Protein AF-A0A179DMV8-F1 (afdb_monomer)

Foldseek 3Di:
DVQVVLLVVLCVVCVVLCVVLPQDPVNLVVQVVVCCVVPVDDGSLVSVVVSLVVQLVSQVVPDPDLLSNLVSQLVSLVSVLCCCCPVVVAADLVSVLSNQLSVLSNCVVPDQFQKWWAKDAPPQDPQSVVRHRPTDHSVCCNVVVSASDPRGPHGRTGPIHIDIDFDADPVGDGHGDDD

Sequence (179 aa):
MENKIAFDKIIKKYKTIFNFYGFSEHELNERYNNYIVNEQKCSVNDFVWSLFQQLLIISASKAKSEYELYRSQWEIYASMLNFRRNFEKSKANEILQLHLNAYIQMSNFENRLDLKCEVLSGFCCDYCDSLNGVKFEINDVIKNQYLASTKCTNEKGCNCCYGLVPERDSQGFAIVKRK

Radius of gyration: 19.17 Å; Cα contacts (8 Å, |Δi|>4): 230; chains: 1; bounding box: 50×36×56 Å

Organism: NCBI:txid1826909

pLDDT: mean 92.23, std 7.06, range [58.72, 98.38]

Nearest PDB structures (foldseek):
  5jm4-assembly1_A  TM=4.339E-01  e=1.420E+00  Homo sapiens
  9bln-assembly1_y  TM=4.242E-01  e=1.199E+00  Homo sapiens
  6fnb-assembly1_B  TM=4.375E-01  e=1.883E+00  Homo sapiens
  6bqt-assembly3_H  TM=4.364E-01  e=3.921E+00  Homo sapiens

Mean predicted aligned error: 4.42 Å

Secondary structure (DSSP, 8-state):
-HHHHHHHHHHHHHHHHHHHTT--HHHHHHHHHHHHHH-TT--HHHHHHHHHHHHHHHHHHH-SSHHHHHHHHHHHHHHHHHHHHHTS----HHHHHHHHHHHHHHHHHH--B-EEEEEE--SS-HHHHHTTT-EEEHHHHHHH--SS-TT---TT----EEEEEE-B-TTSPBPBPP-

Structure (mmCIF, N/CA/C/O backbone):
data_AF-A0A179DMV8-F1
#
_entry.id   AF-A0A179DMV8-F1
#
loop_
_atom_site.group_PDB
_atom_site.id
_atom_site.type_symbol
_atom_site.label_atom_id
_atom_site.label_alt_id
_atom_site.label_comp_id
_atom_site.label_asym_id
_atom_site.label_entity_id
_atom_site.label_seq_id
_atom_site.pdbx_PDB_ins_code
_atom_site.Cartn_x
_atom_site.Cartn_y
_atom_site.Cartn_z
_atom_site.occupancy
_atom_site.B_iso_or_equiv
_atom_site.auth_seq_id
_atom_site.auth_comp_id
_atom_site.auth_asym_id
_atom_site.auth_atom_id
_atom_site.pdbx_PDB_model_num
ATOM 1 N N . MET A 1 1 ? 13.775 0.217 -28.066 1.00 59.34 1 MET A N 1
ATOM 2 C CA . MET A 1 1 ? 12.496 0.862 -28.445 1.00 59.34 1 MET A CA 1
ATOM 3 C C . MET A 1 1 ? 11.354 0.423 -27.528 1.00 59.34 1 MET A C 1
ATOM 5 O O . MET A 1 1 ? 10.701 1.285 -26.959 1.00 59.34 1 MET A O 1
ATOM 9 N N . GLU A 1 2 ? 11.168 -0.880 -27.288 1.00 71.62 2 GLU A N 1
ATOM 10 C CA . GLU A 1 2 ? 10.115 -1.411 -26.395 1.00 71.62 2 GLU A CA 1
ATOM 11 C C . GLU A 1 2 ? 10.216 -0.918 -24.940 1.00 71.62 2 GLU A C 1
ATOM 13 O O . GLU A 1 2 ? 9.219 -0.477 -24.371 1.00 71.62 2 GLU A O 1
ATOM 18 N N . ASN A 1 3 ? 11.425 -0.880 -24.366 1.00 81.69 3 ASN A N 1
ATOM 19 C CA . ASN A 1 3 ? 11.635 -0.394 -22.996 1.00 81.69 3 ASN A CA 1
ATOM 20 C C . ASN A 1 3 ? 11.221 1.078 -22.809 1.00 81.69 3 ASN A C 1
ATOM 22 O O . ASN A 1 3 ? 10.640 1.426 -21.785 1.00 81.69 3 ASN A O 1
ATOM 26 N N . LYS A 1 4 ? 11.443 1.936 -23.815 1.00 85.88 4 LYS A N 1
ATOM 27 C CA . LYS A 1 4 ? 11.056 3.353 -23.747 1.00 85.88 4 LYS A CA 1
ATOM 28 C C . LYS A 1 4 ? 9.534 3.519 -23.758 1.00 85.88 4 LYS A C 1
ATOM 30 O O . LYS A 1 4 ? 8.998 4.250 -22.936 1.00 85.88 4 LYS A O 1
ATOM 35 N N . ILE A 1 5 ? 8.835 2.766 -24.612 1.00 88.31 5 ILE A N 1
ATOM 36 C CA . ILE A 1 5 ? 7.363 2.758 -24.666 1.00 88.31 5 ILE A CA 1
ATOM 37 C C . ILE A 1 5 ? 6.772 2.270 -23.334 1.00 88.31 5 ILE A C 1
ATOM 39 O O . ILE A 1 5 ? 5.821 2.861 -22.817 1.00 88.31 5 ILE A O 1
ATOM 43 N N . ALA A 1 6 ? 7.336 1.201 -22.762 1.00 89.38 6 ALA A N 1
ATOM 44 C CA . ALA A 1 6 ? 6.915 0.685 -21.463 1.00 89.38 6 ALA A CA 1
ATOM 45 C C . ALA A 1 6 ? 7.139 1.716 -20.346 1.00 89.38 6 ALA A C 1
ATOM 47 O O . ALA A 1 6 ? 6.227 1.971 -19.557 1.00 89.38 6 ALA A O 1
ATOM 48 N N . PHE A 1 7 ? 8.314 2.349 -20.327 1.00 92.12 7 PHE A N 1
ATOM 49 C CA . PHE A 1 7 ? 8.651 3.419 -19.394 1.00 92.12 7 PHE A CA 1
ATOM 50 C C . PHE A 1 7 ? 7.662 4.586 -19.490 1.00 92.12 7 PHE A C 1
ATOM 52 O O . PHE A 1 7 ? 7.039 4.930 -18.487 1.00 92.12 7 PHE A O 1
ATOM 59 N N . ASP A 1 8 ? 7.432 5.134 -20.685 1.00 93.25 8 ASP A N 1
ATOM 60 C CA . ASP A 1 8 ? 6.540 6.282 -20.878 1.00 93.25 8 ASP A CA 1
ATOM 61 C C . ASP A 1 8 ? 5.106 5.957 -20.421 1.00 93.25 8 ASP A C 1
ATOM 63 O O . ASP A 1 8 ? 4.439 6.770 -19.773 1.00 93.25 8 ASP A O 1
ATOM 67 N N . LYS A 1 9 ? 4.637 4.728 -20.680 1.00 93.69 9 LYS A N 1
ATOM 68 C CA . LYS A 1 9 ? 3.331 4.247 -20.211 1.00 93.69 9 LYS A CA 1
ATOM 69 C C . LYS A 1 9 ? 3.248 4.189 -18.683 1.00 93.69 9 LYS A C 1
ATOM 71 O O . LYS A 1 9 ? 2.229 4.597 -18.120 1.00 93.69 9 LYS A O 1
ATOM 76 N N . ILE A 1 10 ? 4.282 3.671 -18.019 1.00 93.75 10 ILE A N 1
ATOM 77 C CA . ILE A 1 10 ? 4.332 3.569 -16.556 1.00 93.75 10 ILE A CA 1
ATOM 78 C C . ILE A 1 10 ? 4.416 4.967 -15.939 1.00 93.75 10 ILE A C 1
ATOM 80 O O . ILE A 1 10 ? 3.583 5.315 -15.103 1.00 93.75 10 ILE A O 1
ATOM 84 N N . ILE A 1 11 ? 5.342 5.813 -16.389 1.00 93.12 11 ILE A N 1
ATOM 85 C CA . ILE A 1 11 ? 5.502 7.166 -15.846 1.00 93.12 11 ILE A CA 1
ATOM 86 C C . ILE A 1 11 ? 4.238 7.995 -16.030 1.00 93.12 11 ILE A C 1
ATOM 88 O O . ILE A 1 11 ? 3.805 8.645 -15.083 1.00 93.12 11 ILE A O 1
ATOM 92 N N . LYS A 1 12 ? 3.560 7.906 -17.179 1.00 94.25 12 LYS A N 1
ATOM 93 C CA . LYS A 1 12 ? 2.267 8.578 -17.365 1.00 94.25 12 LYS A CA 1
ATOM 94 C C . LYS A 1 12 ? 1.230 8.138 -16.327 1.00 94.25 12 LYS A C 1
ATOM 96 O O . LYS A 1 12 ? 0.465 8.971 -15.844 1.00 94.25 12 LYS A O 1
ATOM 101 N N . LYS A 1 13 ? 1.200 6.850 -15.965 1.00 95.12 13 LYS A N 1
ATOM 102 C CA . LYS A 1 13 ? 0.270 6.305 -14.962 1.00 95.12 13 LYS A CA 1
ATOM 103 C C . LYS A 1 13 ? 0.573 6.806 -13.546 1.00 95.12 13 LYS A C 1
ATOM 105 O O . LYS A 1 13 ? -0.371 7.053 -12.799 1.00 95.12 13 LYS A O 1
ATOM 110 N N . TYR A 1 14 ? 1.848 6.965 -13.194 1.00 95.12 14 TYR A N 1
ATOM 111 C CA . TYR A 1 14 ? 2.300 7.357 -11.850 1.00 95.12 14 TYR A CA 1
ATOM 112 C C . TYR A 1 14 ? 2.786 8.813 -11.759 1.00 95.12 14 TYR A C 1
ATOM 114 O O . TYR A 1 14 ? 3.341 9.223 -10.743 1.00 95.12 14 TYR A O 1
ATOM 122 N N . LYS A 1 15 ? 2.538 9.628 -12.791 1.00 93.12 15 LYS A N 1
ATOM 123 C CA . LYS A 1 15 ? 2.991 11.024 -12.875 1.00 93.12 15 LYS A CA 1
ATOM 124 C C . LYS A 1 15 ? 2.616 11.838 -11.641 1.00 93.12 15 LYS A C 1
ATOM 126 O O . LYS A 1 15 ? 3.444 12.576 -11.126 1.00 93.12 15 LYS A O 1
ATOM 131 N N . THR A 1 16 ? 1.385 11.688 -11.154 1.00 93.19 16 THR A N 1
ATOM 132 C CA . THR A 1 16 ? 0.895 12.449 -10.000 1.00 93.19 16 THR A CA 1
ATOM 133 C C . THR A 1 16 ? 1.724 12.187 -8.747 1.00 93.19 16 THR A C 1
ATOM 135 O O . THR A 1 16 ? 2.140 13.145 -8.102 1.00 93.19 16 THR A O 1
ATOM 138 N N . ILE A 1 17 ? 2.006 10.918 -8.421 1.00 94.62 17 ILE A N 1
ATOM 139 C CA . ILE A 1 17 ? 2.766 10.593 -7.210 1.00 94.62 17 ILE A CA 1
ATOM 140 C C . ILE A 1 17 ? 4.236 10.998 -7.355 1.00 94.62 17 ILE A C 1
ATOM 142 O O . ILE A 1 17 ? 4.790 11.601 -6.444 1.00 94.62 17 ILE A O 1
ATOM 146 N N . PHE A 1 18 ? 4.853 10.779 -8.519 1.00 95.06 18 PHE A N 1
ATOM 147 C CA . PHE A 1 18 ? 6.236 11.204 -8.745 1.00 95.06 18 PHE A CA 1
ATOM 148 C C . PHE A 1 18 ? 6.396 12.728 -8.665 1.00 95.06 18 PHE A C 1
ATOM 150 O O . PHE A 1 18 ? 7.265 13.213 -7.938 1.00 95.06 18 PHE A O 1
ATOM 157 N N . ASN A 1 19 ? 5.505 13.483 -9.314 1.00 93.12 19 ASN A N 1
ATOM 158 C CA . ASN A 1 19 ? 5.511 14.943 -9.254 1.00 93.12 19 ASN A CA 1
ATOM 159 C C . ASN A 1 19 ? 5.313 15.460 -7.823 1.00 93.12 19 ASN A C 1
ATOM 161 O O . ASN A 1 19 ? 5.997 16.398 -7.421 1.00 93.12 19 ASN A O 1
ATOM 165 N N . PHE A 1 20 ? 4.405 14.852 -7.050 1.00 92.31 20 PHE A N 1
ATOM 166 C CA . PHE A 1 20 ? 4.148 15.248 -5.662 1.00 92.31 20 PHE A CA 1
ATOM 167 C C . PHE A 1 20 ? 5.413 15.171 -4.792 1.00 92.31 20 PHE A C 1
ATOM 169 O O . PHE A 1 20 ? 5.658 16.052 -3.970 1.00 92.31 20 PHE A O 1
ATOM 176 N N . TYR A 1 21 ? 6.265 14.168 -5.022 1.00 92.19 21 TYR A N 1
ATOM 177 C CA . TYR A 1 21 ? 7.527 14.004 -4.295 1.00 92.19 21 TYR A CA 1
ATOM 178 C C . TYR A 1 21 ? 8.724 14.738 -4.916 1.00 92.19 21 TYR A C 1
ATOM 180 O O . TYR A 1 21 ? 9.822 14.684 -4.357 1.00 92.19 21 TYR A O 1
ATOM 188 N N . GLY A 1 22 ? 8.503 15.500 -5.989 1.00 89.94 22 GLY A N 1
ATOM 189 C CA . GLY A 1 22 ? 9.492 16.403 -6.576 1.00 89.94 22 GLY A CA 1
ATOM 190 C C . GLY A 1 22 ? 10.199 15.875 -7.820 1.00 89.94 22 GLY A C 1
ATOM 191 O O . GLY A 1 22 ? 11.109 16.541 -8.292 1.00 89.94 22 GLY A O 1
ATOM 192 N N . PHE A 1 23 ? 9.778 14.736 -8.375 1.00 93.00 23 PHE A N 1
ATOM 193 C CA . PHE A 1 23 ? 10.333 14.230 -9.628 1.00 93.00 23 PHE A CA 1
ATOM 194 C C . PHE A 1 23 ? 9.594 14.838 -10.809 1.00 93.00 23 PHE A C 1
ATOM 196 O O . PHE A 1 23 ? 8.450 14.475 -11.087 1.00 93.00 23 PHE A O 1
ATOM 203 N N . SER A 1 24 ? 10.249 15.750 -11.522 1.00 93.00 24 SER A N 1
ATOM 204 C CA . SER A 1 24 ? 9.693 16.272 -12.771 1.00 93.00 24 SER A CA 1
ATOM 205 C C . SER A 1 24 ? 9.750 15.224 -13.887 1.00 93.00 24 SER A C 1
ATOM 207 O O . SER A 1 24 ? 10.585 14.321 -13.886 1.00 93.00 24 SER A O 1
ATOM 209 N N . GLU A 1 25 ? 8.895 15.364 -14.900 1.00 91.06 25 GLU A N 1
ATOM 210 C CA . GLU A 1 25 ? 8.934 14.489 -16.079 1.00 91.06 25 GLU A CA 1
ATOM 211 C C . GLU A 1 25 ? 10.285 14.562 -16.808 1.00 91.06 25 GLU A C 1
ATOM 213 O O . GLU A 1 25 ? 10.788 13.545 -17.283 1.00 91.06 25 GLU A O 1
ATOM 218 N N . HIS A 1 26 ? 10.901 15.745 -16.853 1.00 92.56 26 HIS A N 1
ATOM 219 C CA . HIS A 1 26 ? 12.243 15.923 -17.403 1.00 92.56 26 HIS A CA 1
ATOM 220 C C . HIS A 1 26 ? 13.283 15.117 -16.611 1.00 92.56 26 HIS A C 1
ATOM 222 O O . HIS A 1 26 ? 13.994 14.301 -17.190 1.00 92.56 26 HIS A O 1
ATOM 228 N N . GLU A 1 27 ? 13.287 15.253 -15.284 1.00 93.50 27 GLU A N 1
ATOM 229 C CA . GLU A 1 27 ? 14.201 14.527 -14.397 1.00 93.50 27 GLU A CA 1
ATOM 230 C C . GLU A 1 27 ? 14.027 13.002 -14.495 1.00 93.50 27 GLU A C 1
ATOM 232 O O . GLU A 1 27 ? 15.007 12.259 -14.532 1.00 93.50 27 GLU A O 1
ATOM 237 N N . LEU A 1 28 ? 12.786 12.512 -14.574 1.00 93.94 28 LEU A N 1
ATOM 238 C CA . LEU A 1 28 ? 12.507 11.083 -14.747 1.00 93.94 28 LEU A CA 1
ATOM 239 C C . LEU A 1 28 ? 13.086 10.549 -16.062 1.00 93.94 28 LEU A C 1
ATOM 241 O O . LEU A 1 28 ? 13.642 9.451 -16.083 1.00 93.94 28 LEU A O 1
ATOM 245 N N . ASN A 1 29 ? 12.974 11.321 -17.146 1.00 92.06 29 ASN A N 1
ATOM 246 C CA . ASN A 1 29 ? 13.557 10.967 -18.438 1.00 92.06 29 ASN A CA 1
ATOM 247 C C . ASN A 1 29 ? 15.089 10.947 -18.388 1.00 92.06 29 ASN A C 1
ATOM 249 O O . ASN A 1 29 ? 15.693 9.997 -18.884 1.00 92.06 29 ASN A O 1
ATOM 253 N N . GLU A 1 30 ? 15.720 11.953 -17.778 1.00 92.75 30 GLU A N 1
ATOM 254 C CA . GLU A 1 30 ? 17.179 11.990 -17.623 1.00 92.75 30 GLU A CA 1
ATOM 255 C C . GLU A 1 30 ? 17.691 10.806 -16.802 1.00 92.75 30 GLU A C 1
ATOM 257 O O . GLU A 1 30 ? 18.593 10.088 -17.236 1.00 92.75 30 GLU A O 1
ATOM 262 N N . ARG A 1 31 ? 17.068 10.543 -15.647 1.00 92.00 31 ARG A N 1
ATOM 263 C CA . ARG A 1 31 ? 17.409 9.402 -14.788 1.00 92.00 31 ARG A CA 1
ATOM 264 C C . ARG A 1 31 ? 17.264 8.080 -15.530 1.00 92.00 31 ARG A C 1
ATOM 266 O O . ARG A 1 31 ? 18.151 7.240 -15.425 1.00 92.00 31 ARG A O 1
ATOM 273 N N . TYR A 1 32 ? 16.189 7.905 -16.295 1.00 91.69 32 TYR A N 1
ATOM 274 C CA . TYR A 1 32 ? 15.975 6.695 -17.084 1.00 91.69 32 TYR A CA 1
ATOM 275 C C . TYR A 1 32 ? 17.036 6.517 -18.177 1.00 91.69 32 TYR A C 1
ATOM 277 O O . TYR A 1 32 ? 17.587 5.428 -18.330 1.00 91.69 32 TYR A O 1
ATOM 285 N N . ASN A 1 33 ? 17.370 7.583 -18.907 1.00 89.12 33 ASN A N 1
ATOM 286 C CA . ASN A 1 33 ? 18.407 7.530 -19.936 1.00 89.12 33 ASN A CA 1
ATOM 287 C C . ASN A 1 33 ? 19.771 7.173 -19.329 1.00 89.12 33 ASN A C 1
ATOM 289 O O . ASN A 1 33 ? 20.447 6.280 -19.835 1.00 89.12 33 ASN A O 1
ATOM 293 N N . ASN A 1 34 ? 20.135 7.798 -18.206 1.00 88.19 34 ASN A N 1
ATOM 294 C CA . ASN A 1 34 ? 21.367 7.485 -17.479 1.00 88.19 34 ASN A CA 1
ATOM 295 C C . ASN A 1 34 ? 21.386 6.037 -16.975 1.00 88.19 34 ASN A C 1
ATOM 297 O O . ASN A 1 34 ? 22.406 5.358 -17.073 1.00 88.19 34 ASN A O 1
ATOM 301 N N . TYR A 1 35 ? 20.254 5.552 -16.467 1.00 86.12 35 TYR A N 1
ATOM 302 C CA . TYR A 1 35 ? 20.108 4.185 -15.982 1.00 86.12 35 TYR A CA 1
ATOM 303 C C . TYR A 1 35 ? 20.344 3.152 -17.090 1.00 86.12 35 TYR A C 1
ATOM 305 O O . TYR A 1 35 ? 21.146 2.241 -16.921 1.00 86.12 35 TYR A O 1
ATOM 313 N N . ILE A 1 36 ? 19.726 3.334 -18.261 1.00 83.50 36 ILE A N 1
ATOM 314 C CA . ILE A 1 36 ? 19.900 2.429 -19.409 1.00 83.50 36 ILE A CA 1
ATOM 315 C C . ILE A 1 36 ? 21.332 2.459 -19.966 1.00 83.50 36 ILE A C 1
ATOM 317 O O . ILE A 1 36 ? 21.838 1.425 -20.400 1.00 83.50 36 ILE A O 1
ATOM 321 N N . VAL A 1 37 ? 21.993 3.622 -19.967 1.00 77.00 37 VAL A N 1
ATOM 322 C CA . VAL A 1 37 ? 23.380 3.756 -20.452 1.00 77.00 37 VAL A CA 1
ATOM 323 C C . VAL A 1 37 ? 24.370 3.045 -19.526 1.00 77.00 37 VAL A C 1
ATOM 325 O O . VAL A 1 37 ? 25.284 2.376 -20.009 1.00 77.00 37 VAL A O 1
ATOM 328 N N . ASN A 1 38 ? 24.182 3.164 -18.210 1.00 77.62 38 ASN A N 1
ATOM 329 C CA . ASN A 1 38 ? 25.123 2.639 -17.219 1.00 77.62 38 ASN A CA 1
ATOM 330 C C . ASN A 1 38 ? 24.859 1.173 -16.848 1.00 77.62 38 ASN A C 1
ATOM 332 O O . ASN A 1 38 ? 25.794 0.432 -16.553 1.00 77.62 38 ASN A O 1
ATOM 336 N N . GLU A 1 39 ? 23.603 0.728 -16.889 1.00 69.19 39 GLU A N 1
ATOM 337 C CA . GLU A 1 39 ? 23.188 -0.605 -16.459 1.00 69.19 39 GLU A CA 1
ATOM 338 C C . GLU A 1 39 ? 22.653 -1.390 -17.661 1.00 69.19 39 GLU A C 1
ATOM 340 O O . GLU A 1 39 ? 21.448 -1.566 -17.831 1.00 69.19 39 GLU A O 1
ATOM 345 N N . GLN A 1 40 ? 23.571 -1.881 -18.506 1.00 59.47 40 GLN A N 1
ATOM 346 C CA . GLN A 1 40 ? 23.326 -2.553 -19.800 1.00 59.47 40 GLN A CA 1
ATOM 347 C C . GLN A 1 40 ? 22.314 -3.731 -19.788 1.00 59.47 40 GLN A C 1
ATOM 349 O O . GLN A 1 40 ? 22.052 -4.317 -20.839 1.00 59.47 40 GLN A O 1
ATOM 354 N N . LYS A 1 41 ? 21.747 -4.115 -18.634 1.00 61.88 41 LYS A N 1
ATOM 355 C CA . LYS A 1 41 ? 20.786 -5.220 -18.477 1.00 61.88 41 LYS A CA 1
ATOM 356 C C . LYS A 1 41 ? 19.595 -4.936 -17.554 1.00 61.88 41 LYS A C 1
ATOM 358 O O . LYS A 1 41 ? 18.831 -5.865 -17.296 1.00 61.88 41 LYS A O 1
ATOM 363 N N . CYS A 1 42 ? 19.405 -3.718 -17.054 1.00 71.06 42 CYS A N 1
ATOM 364 C CA . CYS A 1 42 ? 18.322 -3.484 -16.103 1.00 71.06 42 CYS A CA 1
ATOM 365 C C . CYS A 1 42 ? 16.965 -3.246 -16.770 1.00 71.06 42 CYS A C 1
ATOM 367 O O . CYS A 1 42 ? 16.851 -2.594 -17.813 1.00 71.06 42 CYS A O 1
ATOM 369 N N . SER A 1 43 ? 15.916 -3.807 -16.164 1.00 86.94 43 SER A N 1
ATOM 370 C CA . SER A 1 43 ? 14.561 -3.707 -16.690 1.00 86.94 43 SER A CA 1
ATOM 371 C C . SER A 1 43 ? 13.926 -2.358 -16.341 1.00 86.94 43 SER A C 1
ATOM 373 O O . SER A 1 43 ? 14.281 -1.696 -15.366 1.00 86.94 43 SER A O 1
ATOM 375 N N . VAL A 1 44 ? 12.920 -1.949 -17.122 1.00 91.25 44 VAL A N 1
ATOM 376 C CA . VAL A 1 44 ? 12.088 -0.776 -16.791 1.00 91.25 44 VAL A CA 1
ATOM 377 C C . VAL A 1 44 ? 11.436 -0.938 -15.417 1.00 91.25 44 VAL A C 1
ATOM 379 O O . VAL A 1 44 ? 11.242 0.046 -14.707 1.00 91.25 44 VAL A O 1
ATOM 382 N N . ASN A 1 45 ? 11.112 -2.174 -15.032 1.00 91.81 45 ASN A N 1
ATOM 383 C CA . ASN A 1 45 ? 10.496 -2.448 -13.745 1.00 91.81 45 ASN A CA 1
ATOM 384 C C . ASN A 1 45 ? 11.469 -2.171 -12.600 1.00 91.81 45 ASN A C 1
ATOM 386 O O . ASN A 1 45 ? 11.078 -1.497 -11.652 1.00 91.81 45 ASN A O 1
ATOM 390 N N . ASP A 1 46 ? 12.728 -2.599 -12.717 1.00 91.19 46 ASP A N 1
ATOM 391 C CA . ASP A 1 46 ? 13.763 -2.336 -11.707 1.00 91.19 46 ASP A CA 1
ATOM 392 C C . ASP A 1 46 ? 13.999 -0.833 -11.534 1.00 91.19 46 ASP A C 1
ATOM 394 O O . ASP A 1 46 ? 14.061 -0.326 -10.410 1.00 91.19 46 ASP A O 1
ATOM 398 N N . PHE A 1 47 ? 14.012 -0.090 -12.645 1.00 92.62 47 PHE A N 1
ATOM 399 C CA . PHE A 1 47 ? 14.090 1.366 -12.601 1.00 92.62 47 PHE A CA 1
ATOM 400 C C . PHE A 1 47 ? 12.920 1.974 -11.817 1.00 92.62 47 PHE A C 1
ATOM 402 O O . PHE A 1 47 ? 13.125 2.778 -10.909 1.00 92.62 47 PHE A O 1
ATOM 409 N N . VAL A 1 48 ? 11.685 1.577 -12.126 1.00 94.50 48 VAL A N 1
ATOM 410 C CA . VAL A 1 48 ? 10.483 2.095 -11.453 1.00 94.50 48 VAL A CA 1
ATOM 411 C C . VAL A 1 48 ? 10.458 1.697 -9.975 1.00 94.50 48 VAL A C 1
ATOM 413 O O . VAL A 1 48 ? 10.099 2.516 -9.127 1.00 94.50 48 VAL A O 1
ATOM 416 N N . TRP A 1 49 ? 10.907 0.486 -9.638 1.00 95.19 49 TRP A N 1
ATOM 417 C CA . TRP A 1 49 ? 11.115 0.062 -8.254 1.00 95.19 49 TRP A CA 1
ATOM 418 C C . TRP A 1 49 ? 12.092 0.976 -7.524 1.00 95.19 49 TRP A C 1
ATOM 420 O O . TRP A 1 49 ? 11.789 1.416 -6.415 1.00 95.19 49 TRP A O 1
ATOM 430 N N . SER A 1 50 ? 13.216 1.321 -8.155 1.00 94.50 50 SER A N 1
ATOM 431 C CA . SER A 1 50 ? 14.194 2.246 -7.577 1.00 94.50 50 SER A CA 1
ATOM 432 C C . SER A 1 50 ? 13.583 3.623 -7.292 1.00 94.50 50 SER A C 1
ATOM 434 O O . SER A 1 50 ? 13.879 4.225 -6.258 1.00 94.50 50 SER A O 1
ATOM 436 N N . LEU A 1 51 ? 12.669 4.097 -8.150 1.00 95.88 51 LEU A N 1
ATOM 437 C CA . LEU A 1 51 ? 11.946 5.346 -7.921 1.00 95.88 51 LEU A CA 1
ATOM 438 C C . LEU A 1 51 ? 11.029 5.242 -6.701 1.00 95.88 51 LEU A C 1
ATOM 440 O O . LEU A 1 51 ? 11.048 6.141 -5.866 1.00 95.88 51 LEU A O 1
ATOM 444 N N . PHE A 1 52 ? 10.272 4.150 -6.545 1.00 97.44 52 PHE A N 1
ATOM 445 C CA . PHE A 1 52 ? 9.437 3.952 -5.354 1.00 97.44 52 PHE A CA 1
ATOM 446 C C . PHE A 1 52 ? 10.257 3.922 -4.058 1.00 97.44 52 PHE A C 1
ATOM 448 O O . PHE A 1 52 ? 9.847 4.534 -3.074 1.00 97.44 52 PHE A O 1
ATOM 455 N N . GLN A 1 53 ? 11.434 3.286 -4.058 1.00 97.00 53 GLN A N 1
ATOM 456 C CA . GLN A 1 53 ? 12.326 3.306 -2.890 1.00 97.00 53 GLN A CA 1
ATOM 457 C C . GLN A 1 53 ? 12.805 4.725 -2.562 1.00 97.00 53 GLN A C 1
ATOM 459 O O . GLN A 1 53 ? 12.827 5.128 -1.400 1.00 97.00 53 GLN A O 1
ATOM 464 N N . GLN A 1 54 ? 13.124 5.523 -3.583 1.00 96.62 54 GLN A N 1
ATOM 465 C CA . GLN A 1 54 ? 13.474 6.928 -3.387 1.00 96.62 54 GLN A CA 1
ATOM 466 C C . GLN A 1 54 ? 12.295 7.753 -2.862 1.00 96.62 54 GLN A C 1
ATOM 468 O O . GLN A 1 54 ? 12.509 8.608 -2.004 1.00 96.62 54 GLN A O 1
ATOM 473 N N . LEU A 1 55 ? 11.059 7.478 -3.303 1.00 97.00 55 LEU A N 1
ATOM 474 C CA . LEU A 1 55 ? 9.869 8.124 -2.736 1.00 97.00 55 LEU A CA 1
ATOM 475 C C . LEU A 1 55 ? 9.756 7.853 -1.237 1.00 97.00 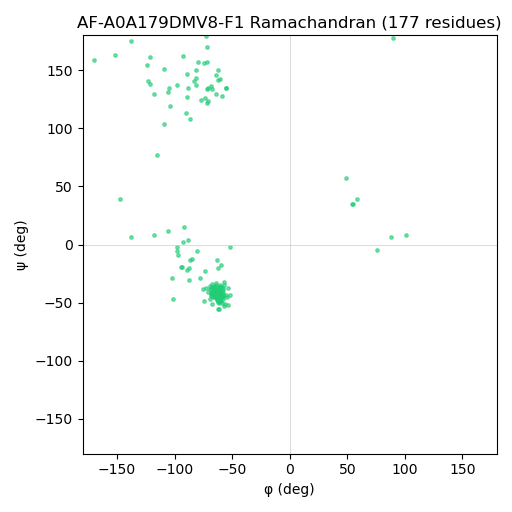55 LEU A C 1
ATOM 477 O O . LEU A 1 55 ? 9.516 8.785 -0.474 1.00 97.00 55 LEU A O 1
ATOM 481 N N . LEU A 1 56 ? 9.974 6.606 -0.805 1.00 97.62 56 LEU A N 1
ATOM 482 C CA . LEU A 1 56 ? 9.935 6.244 0.613 1.00 97.62 56 LEU A CA 1
ATOM 483 C C . LEU A 1 56 ? 10.986 7.027 1.410 1.00 97.62 56 LEU A C 1
ATOM 485 O O . LEU A 1 56 ? 10.639 7.647 2.413 1.00 97.62 56 LEU A O 1
ATOM 489 N N . ILE A 1 57 ? 12.229 7.094 0.923 1.00 97.38 57 ILE A N 1
ATOM 490 C CA . ILE A 1 57 ? 13.321 7.848 1.566 1.00 97.38 57 ILE A CA 1
ATOM 491 C C . ILE A 1 57 ? 12.999 9.348 1.653 1.00 97.38 57 ILE A C 1
ATOM 493 O O . ILE A 1 57 ? 13.146 9.956 2.713 1.00 97.38 57 ILE A O 1
ATOM 497 N N . ILE A 1 58 ? 12.541 9.951 0.553 1.00 96.19 58 ILE A N 1
ATOM 498 C CA . ILE A 1 58 ? 12.196 11.379 0.495 1.00 96.19 58 ILE A CA 1
ATOM 499 C C . ILE A 1 58 ? 11.005 11.685 1.402 1.00 96.19 58 ILE A C 1
ATOM 501 O O . ILE A 1 58 ? 10.991 12.710 2.079 1.00 96.19 58 ILE A O 1
ATOM 505 N N . SER A 1 59 ? 9.998 10.813 1.420 1.00 96.06 59 SER A N 1
ATOM 506 C CA . SER A 1 59 ? 8.834 10.993 2.282 1.00 96.06 59 SER A CA 1
ATOM 507 C C . SER A 1 59 ? 9.216 10.925 3.759 1.00 96.06 59 SER A C 1
ATOM 509 O O . SER A 1 59 ? 8.793 11.780 4.533 1.00 96.06 59 SER A O 1
ATOM 511 N N . ALA A 1 60 ? 10.093 9.988 4.133 1.00 96.31 60 ALA A N 1
ATOM 512 C CA . ALA A 1 60 ? 10.575 9.844 5.498 1.00 96.31 60 ALA A CA 1
ATOM 513 C C . ALA A 1 60 ? 11.399 11.049 5.968 1.00 96.31 60 ALA A C 1
ATOM 515 O O . ALA A 1 60 ? 11.236 11.483 7.103 1.00 96.31 60 ALA A O 1
ATOM 516 N N . SER A 1 61 ? 12.242 11.631 5.107 1.00 96.44 61 SER A N 1
ATOM 517 C CA . SER A 1 61 ? 13.044 12.809 5.472 1.00 96.44 61 SER A CA 1
ATOM 518 C C . SER A 1 61 ? 12.235 14.106 5.558 1.00 96.44 61 SER A C 1
ATOM 520 O O . SER A 1 61 ? 12.658 15.046 6.229 1.00 96.44 61 SER A O 1
ATOM 522 N N . LYS A 1 62 ? 11.080 14.174 4.884 1.00 95.44 62 LYS A N 1
ATOM 523 C CA . LYS A 1 62 ? 10.195 15.351 4.874 1.00 95.44 62 LYS A CA 1
ATOM 524 C C . LYS A 1 62 ? 9.069 15.292 5.909 1.00 95.44 62 LYS A C 1
ATOM 526 O O . LYS A 1 62 ? 8.485 16.338 6.193 1.00 95.44 62 LYS A O 1
ATOM 531 N N . ALA A 1 63 ? 8.737 14.110 6.428 1.00 96.56 63 ALA A N 1
ATOM 532 C CA . ALA A 1 63 ? 7.637 13.934 7.370 1.00 96.56 63 ALA A CA 1
ATOM 533 C C . ALA A 1 63 ? 7.897 14.684 8.686 1.00 96.56 63 ALA A C 1
ATOM 535 O O . ALA A 1 63 ? 8.947 14.537 9.308 1.00 96.56 63 ALA A O 1
ATOM 536 N N . LYS A 1 64 ? 6.915 15.474 9.130 1.00 96.31 64 LYS A N 1
ATOM 537 C CA . LYS A 1 64 ? 6.975 16.242 10.388 1.00 96.31 64 LYS A CA 1
ATOM 538 C C . LYS A 1 64 ? 6.290 15.537 11.555 1.00 96.31 64 LYS A C 1
ATOM 540 O O . LYS A 1 64 ? 6.371 15.996 12.690 1.00 96.31 64 LYS A O 1
ATOM 545 N N . SER A 1 65 ? 5.578 14.452 11.274 1.00 95.25 65 SER A N 1
ATOM 546 C CA . SER A 1 65 ? 4.871 13.638 12.257 1.00 95.25 65 SER A CA 1
ATOM 547 C C . SER A 1 65 ? 4.769 12.193 11.783 1.00 95.25 65 SER A C 1
ATOM 549 O O . SER A 1 65 ? 4.901 11.909 10.589 1.00 95.25 65 SER A O 1
ATOM 551 N N . GLU A 1 66 ? 4.477 11.280 12.709 1.00 94.19 66 GLU A N 1
ATOM 552 C CA . GLU A 1 66 ? 4.202 9.881 12.373 1.00 94.19 66 GLU A CA 1
ATOM 553 C C . GLU A 1 66 ? 2.993 9.752 11.440 1.00 94.19 66 GLU A C 1
ATOM 555 O O . GLU A 1 66 ? 3.025 8.960 10.503 1.00 94.19 66 GLU A O 1
ATOM 560 N N . TYR A 1 67 ? 1.961 10.583 11.620 1.00 95.31 67 TYR A N 1
ATOM 561 C CA . TYR A 1 67 ? 0.831 10.633 10.694 1.00 95.31 67 TYR A CA 1
ATOM 562 C C . TYR A 1 67 ? 1.273 10.916 9.254 1.00 95.31 67 TYR A C 1
ATOM 564 O O . TYR A 1 67 ? 0.914 10.173 8.344 1.00 95.31 67 TYR A O 1
ATOM 572 N N . GLU A 1 68 ? 2.069 11.968 9.036 1.00 95.75 68 GLU A N 1
ATOM 573 C CA . GLU A 1 68 ? 2.549 12.330 7.695 1.00 95.75 68 GLU A CA 1
ATOM 574 C C . GLU A 1 68 ? 3.431 11.233 7.082 1.00 95.75 68 GLU A C 1
ATOM 576 O O . GLU A 1 68 ? 3.345 10.968 5.876 1.00 95.75 68 GLU A O 1
ATOM 581 N N . LEU A 1 69 ? 4.243 10.573 7.915 1.00 96.94 69 LEU A N 1
ATOM 582 C CA . LEU A 1 69 ? 5.062 9.432 7.517 1.00 96.94 69 LEU A CA 1
ATOM 583 C C . LEU A 1 69 ? 4.185 8.269 7.039 1.00 96.94 69 LEU A C 1
ATOM 585 O O . LEU A 1 69 ? 4.340 7.804 5.908 1.00 96.94 69 LEU A O 1
ATOM 589 N N . TYR A 1 70 ? 3.244 7.818 7.870 1.00 97.62 70 TYR A N 1
ATOM 590 C CA . TYR A 1 70 ? 2.384 6.681 7.550 1.00 97.62 70 TYR A CA 1
ATOM 591 C C . TYR A 1 70 ? 1.415 6.986 6.410 1.00 97.62 70 TYR A C 1
ATOM 593 O O . TYR A 1 70 ? 1.166 6.117 5.576 1.00 97.62 70 TYR A O 1
ATOM 601 N N . ARG A 1 71 ? 0.932 8.226 6.295 1.00 96.88 71 ARG A N 1
ATOM 602 C CA . ARG A 1 71 ? 0.134 8.661 5.147 1.00 96.88 71 ARG A CA 1
ATOM 603 C C . ARG A 1 71 ? 0.915 8.542 3.842 1.00 96.88 71 ARG A C 1
ATOM 605 O O . ARG A 1 71 ? 0.414 7.965 2.879 1.00 96.88 71 ARG A O 1
ATOM 612 N N . SER A 1 72 ? 2.149 9.043 3.817 1.00 97.44 72 SER A N 1
ATOM 613 C CA . SER A 1 72 ? 3.005 8.942 2.631 1.00 97.44 72 SER A CA 1
ATOM 614 C C . SER A 1 72 ? 3.293 7.487 2.268 1.00 97.44 72 SER A C 1
ATOM 616 O O . SER A 1 72 ? 3.173 7.091 1.111 1.00 97.44 72 SER A O 1
ATOM 618 N N . GLN A 1 73 ? 3.616 6.660 3.265 1.00 97.94 73 GLN A N 1
ATOM 619 C CA . GLN A 1 73 ? 3.812 5.226 3.073 1.00 97.94 73 GLN A CA 1
ATOM 620 C C . GLN A 1 73 ? 2.557 4.548 2.514 1.00 97.94 73 GLN A C 1
ATOM 622 O O . GLN A 1 73 ? 2.654 3.770 1.570 1.00 97.94 73 GLN A O 1
ATOM 627 N N . TRP A 1 74 ? 1.374 4.868 3.040 1.00 97.69 74 TRP A N 1
ATOM 628 C CA . TRP A 1 74 ? 0.102 4.334 2.558 1.00 97.69 74 TRP A CA 1
ATOM 629 C C . TRP A 1 74 ? -0.123 4.643 1.068 1.00 97.69 74 TRP A C 1
ATOM 631 O O . TRP A 1 74 ? -0.419 3.724 0.295 1.00 97.69 74 TRP A O 1
ATOM 641 N N . GLU A 1 75 ? 0.100 5.892 0.647 1.00 97.56 75 GLU A N 1
ATOM 642 C CA . GLU A 1 75 ? -0.033 6.346 -0.748 1.00 97.56 75 GLU A CA 1
ATOM 643 C C . GLU A 1 75 ? 1.015 5.698 -1.682 1.00 97.56 75 GLU A C 1
ATOM 645 O O . GLU A 1 75 ? 0.694 5.237 -2.788 1.00 97.56 75 GLU A O 1
ATOM 650 N N . ILE A 1 76 ? 2.271 5.600 -1.232 1.00 98.38 76 ILE A N 1
ATOM 651 C CA . ILE A 1 76 ? 3.365 4.990 -2.001 1.00 98.38 76 ILE A CA 1
ATOM 652 C C . ILE A 1 76 ? 3.157 3.475 -2.136 1.00 98.38 76 ILE A C 1
ATOM 654 O O . ILE A 1 76 ? 3.214 2.947 -3.251 1.00 98.38 76 ILE A O 1
ATOM 658 N N . TYR A 1 77 ? 2.831 2.769 -1.048 1.00 98.38 77 TYR A N 1
ATOM 659 C CA . TYR A 1 77 ? 2.564 1.330 -1.087 1.00 98.38 77 TYR A CA 1
ATOM 660 C C . TYR A 1 77 ? 1.329 0.994 -1.926 1.00 98.38 77 TYR A C 1
ATOM 662 O O . TYR A 1 77 ? 1.339 -0.019 -2.621 1.00 98.38 77 TYR A O 1
ATOM 670 N N . ALA A 1 78 ? 0.302 1.852 -1.959 1.00 97.38 78 ALA A N 1
ATOM 671 C CA . ALA A 1 78 ? -0.822 1.686 -2.885 1.00 97.38 78 ALA A CA 1
ATOM 672 C C . ALA A 1 78 ? -0.361 1.717 -4.353 1.00 97.38 78 ALA A C 1
ATOM 674 O O . ALA A 1 78 ? -0.801 0.908 -5.179 1.00 97.38 78 ALA A O 1
ATOM 675 N N . SER A 1 79 ? 0.559 2.628 -4.679 1.00 98.00 79 SER A N 1
ATOM 676 C CA . SER A 1 79 ? 1.125 2.755 -6.024 1.00 98.00 79 SER A CA 1
ATOM 677 C C . SER A 1 79 ? 1.998 1.553 -6.393 1.00 98.00 79 SER A C 1
ATOM 679 O O . SER A 1 79 ? 1.816 0.986 -7.473 1.00 98.00 79 SER A O 1
ATOM 681 N N . MET A 1 80 ? 2.861 1.099 -5.477 1.00 97.94 80 MET A N 1
ATOM 682 C CA . MET A 1 80 ? 3.673 -0.118 -5.630 1.00 97.94 80 MET A CA 1
ATOM 683 C C . MET A 1 80 ? 2.796 -1.366 -5.804 1.00 97.94 80 MET A C 1
ATOM 685 O O . MET A 1 80 ? 3.043 -2.189 -6.685 1.00 97.94 80 MET A O 1
ATOM 689 N N . LEU A 1 81 ? 1.725 -1.486 -5.014 1.00 96.75 81 LEU A N 1
ATOM 690 C CA . LEU A 1 81 ? 0.769 -2.589 -5.093 1.00 96.75 81 LEU A CA 1
ATOM 691 C C . LEU A 1 81 ? 0.099 -2.637 -6.469 1.00 96.75 81 LEU A C 1
ATOM 693 O O . LEU A 1 81 ? -0.005 -3.695 -7.096 1.00 96.75 81 LEU A O 1
ATOM 697 N N . ASN A 1 82 ? -0.345 -1.476 -6.955 1.00 95.94 82 ASN A N 1
ATOM 698 C CA . ASN A 1 82 ? -0.930 -1.347 -8.282 1.00 95.94 82 ASN A CA 1
ATOM 699 C C . ASN A 1 82 ? 0.081 -1.706 -9.379 1.00 95.94 82 ASN A C 1
ATOM 701 O O . ASN A 1 82 ? -0.293 -2.377 -10.343 1.00 95.94 82 ASN A O 1
ATOM 705 N N . PHE A 1 83 ? 1.338 -1.289 -9.214 1.00 96.69 83 PHE A N 1
ATOM 706 C CA . PHE A 1 83 ? 2.418 -1.546 -10.160 1.00 96.69 83 PHE A CA 1
ATOM 707 C C . PHE A 1 83 ? 2.689 -3.045 -10.307 1.00 96.69 83 PHE A C 1
ATOM 709 O O . PHE A 1 83 ? 2.521 -3.594 -11.402 1.00 96.69 83 PHE A O 1
ATOM 71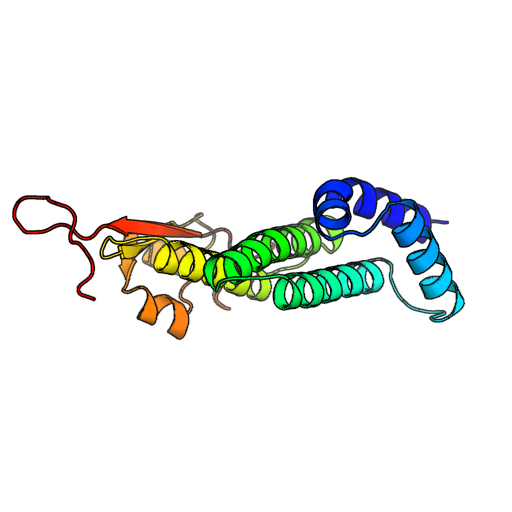6 N N . ARG A 1 84 ? 2.963 -3.730 -9.190 1.00 95.31 84 ARG A N 1
ATOM 717 C CA . ARG A 1 84 ? 3.222 -5.179 -9.151 1.00 95.31 84 ARG A CA 1
ATOM 718 C C . ARG A 1 84 ? 2.086 -5.992 -9.770 1.00 95.31 84 ARG A C 1
ATOM 720 O O . ARG A 1 84 ? 2.314 -6.901 -10.566 1.00 95.31 84 ARG A O 1
ATOM 727 N N . ARG A 1 85 ? 0.834 -5.639 -9.468 1.00 93.69 85 ARG A N 1
ATOM 728 C CA . ARG A 1 85 ? -0.335 -6.382 -9.967 1.00 93.69 85 ARG A CA 1
ATOM 729 C C . ARG A 1 85 ? -0.645 -6.126 -11.438 1.00 93.69 85 ARG A C 1
ATOM 731 O O . ARG A 1 85 ? -1.070 -7.040 -12.142 1.00 93.69 85 ARG A O 1
ATOM 738 N N . ASN A 1 86 ? -0.494 -4.889 -11.911 1.00 92.69 86 ASN A N 1
ATOM 739 C CA . ASN A 1 86 ? -0.996 -4.502 -13.232 1.00 92.69 86 ASN A CA 1
ATOM 740 C C . ASN A 1 86 ? 0.073 -4.425 -14.314 1.00 92.69 86 ASN A C 1
ATOM 742 O O . ASN A 1 86 ? -0.267 -4.666 -15.475 1.00 92.69 86 ASN A O 1
ATOM 746 N N . PHE A 1 87 ? 1.318 -4.118 -13.960 1.00 92.06 87 PHE A N 1
ATOM 747 C CA . PHE A 1 87 ? 2.431 -4.044 -14.902 1.00 92.06 87 PHE A CA 1
ATOM 748 C C . PHE A 1 87 ? 3.289 -5.303 -14.835 1.00 92.06 87 PHE A C 1
ATOM 750 O O . PHE A 1 87 ? 3.526 -5.911 -15.872 1.00 92.06 87 PHE A O 1
ATOM 757 N N . GLU A 1 88 ? 3.644 -5.759 -13.631 1.00 92.19 88 GLU A N 1
ATOM 758 C CA . GLU A 1 88 ? 4.448 -6.982 -13.454 1.00 92.19 88 GLU A CA 1
ATOM 759 C C . GLU A 1 88 ? 3.601 -8.266 -13.445 1.00 92.19 88 GLU A C 1
ATOM 761 O O . GLU A 1 88 ? 4.143 -9.361 -13.545 1.00 92.19 88 GLU A O 1
ATOM 766 N N . LYS A 1 89 ? 2.268 -8.139 -13.344 1.00 92.12 89 LYS A N 1
ATOM 767 C CA . LYS A 1 89 ? 1.300 -9.255 -13.340 1.00 92.12 89 LYS A CA 1
ATOM 768 C C . LYS A 1 89 ? 1.581 -10.310 -12.265 1.00 92.12 89 LYS A C 1
ATOM 770 O O . LYS A 1 89 ? 1.325 -11.491 -12.474 1.00 92.12 89 LYS A O 1
ATOM 775 N N . SER A 1 90 ? 2.067 -9.878 -11.104 1.00 92.06 90 SER A N 1
ATOM 776 C CA . SER A 1 90 ? 2.475 -10.774 -10.023 1.00 92.06 90 SER A CA 1
ATOM 777 C C . SER A 1 90 ? 1.705 -10.517 -8.723 1.00 92.06 90 SER A C 1
ATOM 779 O O . SER A 1 90 ? 1.080 -9.464 -8.533 1.00 92.06 90 SER A O 1
ATOM 781 N N . LYS A 1 91 ? 1.733 -11.512 -7.827 1.00 93.06 91 LYS A N 1
ATOM 782 C CA . LYS A 1 91 ? 1.220 -11.397 -6.457 1.00 93.06 91 LYS A CA 1
ATOM 783 C C . LYS A 1 91 ? 2.014 -10.326 -5.701 1.00 93.06 91 LYS A C 1
ATOM 785 O O . LYS A 1 91 ? 3.178 -10.058 -5.990 1.00 93.06 91 LYS A O 1
ATOM 790 N N . ALA A 1 92 ? 1.336 -9.690 -4.754 1.00 94.06 92 ALA A N 1
ATOM 791 C CA . ALA A 1 92 ? 1.825 -8.494 -4.071 1.00 94.06 92 ALA A CA 1
ATOM 792 C C . ALA A 1 92 ? 1.332 -8.443 -2.617 1.00 94.06 92 ALA A C 1
ATOM 794 O O . ALA A 1 92 ? 0.864 -7.410 -2.136 1.00 94.06 92 ALA A O 1
ATOM 795 N N . ASN A 1 93 ? 1.308 -9.597 -1.954 1.00 94.38 93 ASN A N 1
ATOM 796 C CA . ASN A 1 93 ? 0.760 -9.720 -0.606 1.00 94.38 93 ASN A CA 1
ATOM 797 C C . ASN A 1 93 ? 1.618 -8.964 0.409 1.00 94.38 93 ASN A C 1
ATOM 799 O O . ASN A 1 93 ? 1.085 -8.246 1.243 1.00 94.38 93 ASN A O 1
ATOM 803 N N . GLU A 1 94 ? 2.934 -9.045 0.263 1.00 94.31 94 GLU A N 1
ATOM 804 C CA . GLU A 1 94 ? 3.914 -8.335 1.074 1.00 94.31 94 GLU A CA 1
ATOM 805 C C . GLU A 1 94 ? 3.729 -6.812 0.998 1.00 94.31 94 GLU A C 1
ATOM 807 O O . GLU A 1 94 ? 3.747 -6.120 2.014 1.00 94.31 94 GLU A O 1
ATOM 812 N N . ILE A 1 95 ? 3.440 -6.281 -0.194 1.00 96.44 95 ILE A N 1
ATOM 813 C CA . ILE A 1 95 ? 3.197 -4.845 -0.387 1.00 96.44 95 ILE A CA 1
ATOM 814 C C . ILE A 1 95 ? 1.832 -4.454 0.187 1.00 96.44 95 ILE A C 1
ATOM 816 O O . ILE A 1 95 ? 1.690 -3.385 0.779 1.00 96.44 95 ILE A O 1
ATOM 820 N N . LEU A 1 96 ? 0.822 -5.319 0.048 1.00 96.81 96 LEU A N 1
ATOM 821 C CA . LEU A 1 96 ? -0.482 -5.081 0.659 1.00 96.81 96 LEU A CA 1
ATOM 822 C C . LEU A 1 96 ? -0.390 -5.071 2.191 1.00 96.81 96 LEU A C 1
ATOM 824 O O . LEU A 1 96 ? -1.019 -4.223 2.813 1.00 96.81 96 LEU A O 1
ATOM 828 N N . GLN A 1 97 ? 0.408 -5.946 2.808 1.00 95.62 97 GLN A N 1
ATOM 829 C CA . GLN A 1 97 ? 0.633 -5.912 4.257 1.00 95.62 97 GLN A CA 1
ATOM 830 C C . GLN A 1 97 ? 1.237 -4.576 4.700 1.00 95.62 97 GLN A C 1
ATOM 832 O O . GLN A 1 97 ? 0.739 -3.970 5.648 1.00 95.62 97 GLN A O 1
ATOM 837 N N . LEU A 1 98 ? 2.247 -4.077 3.979 1.00 96.75 98 LEU A N 1
ATOM 838 C CA . LEU A 1 98 ? 2.839 -2.760 4.235 1.00 96.75 98 LEU A CA 1
ATOM 839 C C . LEU A 1 98 ? 1.809 -1.629 4.089 1.00 96.75 98 LEU A C 1
ATOM 841 O O . LEU A 1 98 ? 1.716 -0.758 4.953 1.00 96.75 98 LEU A O 1
ATOM 845 N N . HIS A 1 99 ? 0.991 -1.674 3.036 1.00 97.69 99 HIS A N 1
ATOM 846 C CA . HIS A 1 99 ? -0.082 -0.708 2.798 1.00 97.69 99 HIS A CA 1
ATOM 847 C C . HIS A 1 99 ? -1.135 -0.705 3.919 1.00 97.69 99 HIS A C 1
ATOM 849 O O . HIS A 1 99 ? -1.513 0.359 4.408 1.00 97.69 99 HIS A O 1
ATOM 855 N N . LEU A 1 100 ? -1.592 -1.886 4.349 1.00 97.38 100 LEU A N 1
ATOM 856 C CA . LEU A 1 100 ? -2.577 -2.032 5.423 1.00 97.38 100 LEU A CA 1
ATOM 857 C C . LEU A 1 100 ? -2.015 -1.576 6.773 1.00 97.38 100 LEU A C 1
ATOM 859 O O . LEU A 1 100 ? -2.720 -0.914 7.530 1.00 97.38 100 LEU A O 1
ATOM 863 N N . ASN A 1 101 ? -0.750 -1.887 7.062 1.00 96.75 101 ASN A N 1
ATOM 864 C CA . ASN A 1 101 ? -0.083 -1.432 8.279 1.00 96.75 101 ASN A CA 1
ATOM 865 C C . ASN A 1 101 ? 0.005 0.102 8.310 1.00 96.75 101 ASN A C 1
ATOM 867 O O . ASN A 1 101 ? -0.453 0.718 9.269 1.00 96.75 101 ASN A O 1
ATOM 871 N N . ALA A 1 102 ? 0.471 0.723 7.222 1.00 97.31 102 ALA A N 1
ATOM 872 C CA . ALA A 1 102 ? 0.535 2.178 7.110 1.00 97.31 102 ALA A CA 1
ATOM 873 C C . ALA A 1 102 ? -0.844 2.842 7.299 1.00 97.31 102 ALA A C 1
ATOM 875 O O . ALA A 1 102 ? -0.958 3.826 8.026 1.00 97.31 102 ALA A O 1
ATOM 876 N N . TYR A 1 103 ? -1.909 2.266 6.725 1.00 97.00 103 TYR A N 1
ATOM 877 C CA . TYR A 1 103 ? -3.282 2.744 6.927 1.00 97.00 103 TYR A CA 1
ATOM 878 C C . TYR A 1 103 ? -3.714 2.714 8.402 1.00 97.00 103 TYR A C 1
ATOM 880 O O . TYR A 1 103 ? -4.244 3.706 8.915 1.00 97.00 103 TYR A O 1
ATOM 888 N N . ILE A 1 104 ? -3.484 1.587 9.084 1.00 96.19 104 ILE A N 1
ATOM 889 C CA . ILE A 1 104 ? -3.850 1.410 10.494 1.00 96.19 104 ILE A CA 1
ATOM 890 C C . ILE A 1 104 ? -3.073 2.391 11.371 1.00 96.19 104 ILE A C 1
ATOM 892 O O . ILE A 1 104 ? -3.676 3.078 12.191 1.00 96.19 104 ILE A O 1
ATOM 896 N N . GLN A 1 105 ? -1.757 2.489 11.178 1.00 95.31 105 GLN A N 1
ATOM 897 C CA . GLN A 1 105 ? -0.885 3.365 11.961 1.00 95.31 105 GLN A CA 1
ATOM 898 C C . GLN A 1 105 ? -1.261 4.841 11.798 1.00 95.31 105 GLN A C 1
ATOM 900 O O . GLN A 1 105 ? -1.470 5.538 12.791 1.00 95.31 105 GLN A O 1
ATOM 905 N N . MET A 1 106 ? -1.430 5.297 10.551 1.00 94.88 106 MET A N 1
ATOM 906 C CA . MET A 1 106 ? -1.867 6.660 10.233 1.00 94.88 106 MET A CA 1
ATOM 907 C C . MET A 1 106 ? -3.174 6.996 10.959 1.00 94.88 106 MET A C 1
ATOM 909 O O . MET A 1 106 ? -3.272 7.997 11.667 1.00 94.88 106 MET A O 1
ATOM 913 N N . SER A 1 107 ? -4.174 6.132 10.809 1.00 91.06 107 SER A N 1
ATOM 914 C CA . SER A 1 107 ? -5.504 6.372 11.361 1.00 91.06 107 SER A CA 1
ATOM 915 C C . SER A 1 107 ? -5.522 6.296 12.887 1.00 91.06 107 SER A C 1
ATOM 917 O O . SER A 1 107 ? -6.235 7.056 13.538 1.00 91.06 107 SER A O 1
ATOM 919 N N . ASN A 1 108 ? -4.726 5.402 13.479 1.00 89.25 108 ASN A N 1
ATOM 920 C CA . ASN A 1 108 ? -4.602 5.299 14.926 1.00 89.25 108 ASN A CA 1
ATOM 921 C C . ASN A 1 108 ? -3.946 6.550 15.523 1.00 89.25 108 ASN A C 1
ATOM 923 O O . ASN A 1 108 ? -4.372 7.009 16.578 1.00 89.25 108 ASN A O 1
ATOM 927 N N . PHE A 1 109 ? -2.942 7.120 14.857 1.00 87.12 109 PHE A N 1
ATOM 928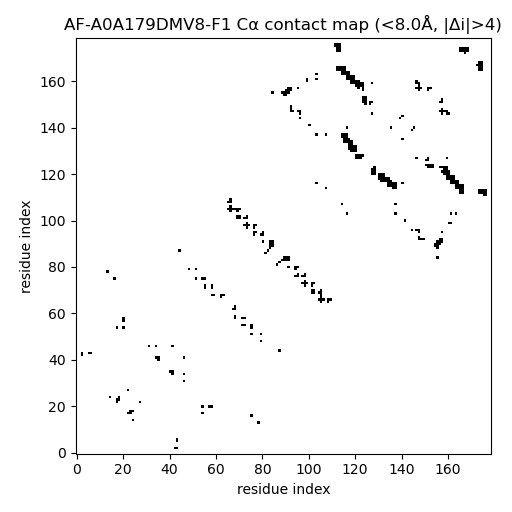 C CA . PHE A 1 109 ? -2.257 8.312 15.353 1.00 87.12 109 PHE A CA 1
ATOM 929 C C . PHE A 1 109 ? -3.163 9.554 15.361 1.00 87.12 109 PHE A C 1
ATOM 931 O O . PHE A 1 109 ? -3.137 10.338 16.307 1.00 87.12 109 PHE A O 1
ATOM 938 N N . GLU A 1 110 ? -3.992 9.733 14.330 1.00 86.62 110 GLU A N 1
ATOM 939 C CA . GLU A 1 110 ? -4.870 10.906 14.207 1.00 86.62 110 GLU A CA 1
ATOM 940 C C . GLU A 1 110 ? -6.117 10.817 15.106 1.00 86.62 110 GLU A C 1
ATOM 942 O O . GLU A 1 110 ? -6.659 11.834 15.551 1.00 86.62 110 GLU A O 1
ATOM 947 N N . ASN A 1 111 ? -6.588 9.600 15.392 1.00 87.25 111 ASN A N 1
ATOM 948 C CA . ASN A 1 111 ? -7.877 9.408 16.039 1.00 87.25 111 ASN A CA 1
ATOM 949 C C . ASN A 1 111 ? -7.789 9.415 17.573 1.00 87.25 111 ASN A C 1
ATOM 951 O O . ASN A 1 111 ? -6.954 8.745 18.185 1.00 87.25 111 ASN A O 1
ATOM 955 N N . ARG A 1 112 ? -8.721 10.141 18.200 1.00 91.12 112 ARG A N 1
ATOM 956 C CA . ARG A 1 112 ? -8.894 10.205 19.659 1.00 91.12 112 ARG A CA 1
ATOM 957 C C . ARG A 1 112 ? -9.788 9.099 20.209 1.00 91.12 112 ARG A C 1
ATOM 959 O O . ARG A 1 112 ? -9.842 8.936 21.421 1.00 91.12 112 ARG A O 1
ATOM 966 N N . LEU A 1 113 ? -10.520 8.397 19.353 1.00 93.31 113 LEU A N 1
ATOM 967 C CA . LEU A 1 113 ? -11.401 7.303 19.740 1.00 93.31 113 LEU A CA 1
ATOM 968 C C . LEU A 1 113 ? -10.608 6.021 19.928 1.00 93.31 113 LEU A C 1
ATOM 970 O O . LEU A 1 113 ? -9.595 5.821 19.261 1.00 93.31 113 LEU A O 1
ATOM 974 N N . ASP A 1 114 ? -11.086 5.164 20.817 1.00 92.31 114 ASP A N 1
ATOM 975 C CA . ASP A 1 114 ? -10.597 3.799 20.913 1.00 92.31 114 ASP A CA 1
ATOM 976 C C . ASP A 1 114 ? -11.101 3.008 19.701 1.00 92.31 114 ASP A C 1
ATOM 978 O O . ASP A 1 114 ? -12.303 2.994 19.419 1.00 92.31 114 ASP A O 1
ATOM 982 N N . LEU A 1 115 ? -10.181 2.452 18.916 1.00 95.19 115 LEU A N 1
ATOM 983 C CA . LEU A 1 115 ? -10.465 1.895 17.596 1.00 95.19 115 LEU A CA 1
ATOM 984 C C . LEU A 1 115 ? -10.082 0.420 17.540 1.00 95.19 115 LEU A C 1
ATOM 986 O O . LEU A 1 115 ? -8.978 0.036 17.919 1.00 95.19 115 LEU A O 1
ATOM 990 N N . LYS A 1 116 ? -10.950 -0.374 16.913 1.00 96.25 116 LYS A N 1
ATOM 991 C CA . LYS A 1 116 ? -10.669 -1.752 16.506 1.00 96.25 116 LYS A CA 1
ATOM 992 C C . LYS A 1 116 ? -10.536 -1.870 15.000 1.00 96.25 116 LYS A C 1
ATOM 994 O O . LYS A 1 116 ? -11.165 -1.129 14.243 1.00 96.25 116 LYS A O 1
ATOM 999 N N . CYS A 1 117 ? -9.743 -2.840 14.567 1.00 97.38 117 CYS A N 1
ATOM 1000 C CA . CYS A 1 117 ? -9.653 -3.240 13.172 1.00 97.38 117 CYS A CA 1
ATOM 1001 C C . CYS A 1 117 ? -10.683 -4.331 12.887 1.00 97.38 117 CYS A C 1
ATOM 1003 O O . CYS A 1 117 ? -10.554 -5.450 13.377 1.00 97.38 117 CYS A O 1
ATOM 1005 N N . GLU A 1 118 ? -11.682 -4.017 12.074 1.00 97.81 118 GLU A N 1
ATOM 1006 C CA . GLU A 1 118 ? -12.618 -4.986 11.516 1.00 97.81 118 GLU A CA 1
ATOM 1007 C C . GLU A 1 118 ? -12.074 -5.520 10.192 1.00 97.81 118 GLU A C 1
ATOM 1009 O O . GLU A 1 118 ? -11.717 -4.747 9.303 1.00 97.81 118 GLU A O 1
ATOM 1014 N N . VAL A 1 119 ? -11.989 -6.839 10.045 1.00 97.50 119 VAL A N 1
ATOM 1015 C CA . VAL A 1 119 ? -11.611 -7.455 8.771 1.00 97.50 119 VAL A CA 1
ATOM 1016 C C . VAL A 1 119 ? -12.770 -7.349 7.785 1.00 97.50 119 VAL A C 1
ATOM 1018 O O . VAL A 1 119 ? -13.871 -7.820 8.055 1.00 97.50 119 VAL A O 1
ATOM 1021 N N . LEU A 1 120 ? -12.495 -6.789 6.610 1.00 97.31 120 L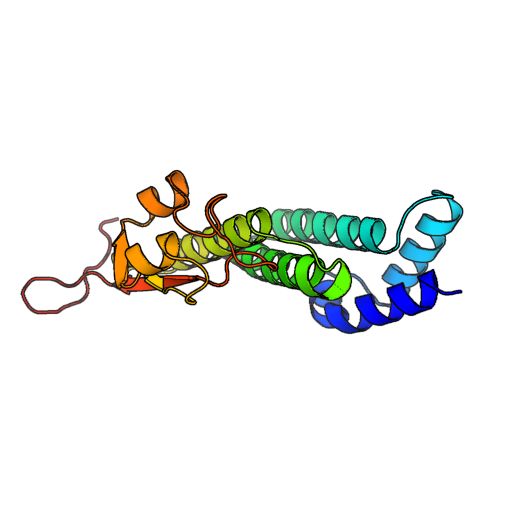EU A N 1
ATOM 1022 C CA . LEU A 1 120 ? -13.419 -6.734 5.482 1.00 97.31 120 LEU A CA 1
ATOM 1023 C C . LEU A 1 120 ? -12.902 -7.677 4.395 1.00 97.31 120 LEU A C 1
ATOM 1025 O O . LEU A 1 120 ? -11.916 -7.377 3.707 1.00 97.31 120 LEU A O 1
ATOM 1029 N N . SER A 1 121 ? -13.540 -8.843 4.266 1.00 95.56 121 SER A N 1
ATOM 1030 C CA . SER A 1 121 ? -13.144 -9.813 3.250 1.00 95.56 121 SER A CA 1
ATOM 1031 C C . SER A 1 121 ? -13.533 -9.326 1.858 1.00 95.56 121 SER A C 1
ATOM 1033 O O . SER A 1 121 ? -14.659 -8.900 1.609 1.00 95.56 121 SER A O 1
ATOM 1035 N N . G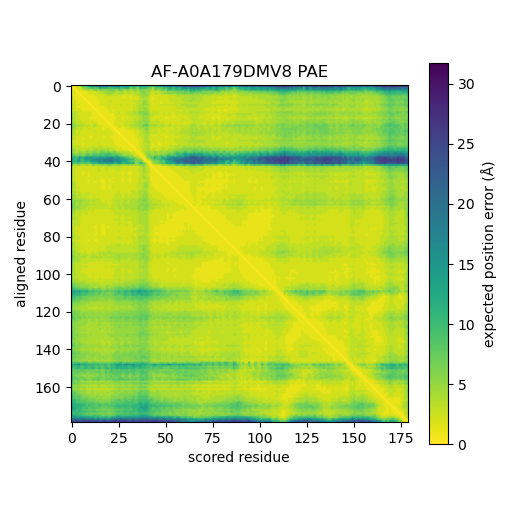LY A 1 122 ? -12.590 -9.434 0.927 1.00 94.31 122 GLY A N 1
ATOM 1036 C CA . GLY A 1 122 ? -12.844 -9.292 -0.503 1.00 94.31 122 GLY A CA 1
ATOM 1037 C C . GLY A 1 122 ? -13.159 -10.624 -1.190 1.00 94.31 122 GLY A C 1
ATOM 1038 O O . GLY A 1 122 ? -13.067 -10.687 -2.418 1.00 94.31 122 GLY A O 1
ATOM 1039 N N . PHE A 1 123 ? -13.468 -11.675 -0.419 1.00 93.00 123 PHE A N 1
ATOM 1040 C CA . PHE A 1 123 ? -13.792 -13.023 -0.898 1.00 93.00 123 PHE A CA 1
ATOM 1041 C C . PHE A 1 123 ? -12.683 -13.660 -1.741 1.00 93.00 123 PHE A C 1
ATOM 1043 O O . PHE A 1 123 ? -12.928 -14.304 -2.758 1.00 93.00 123 PHE A O 1
ATOM 1050 N N . CYS A 1 124 ? -11.422 -13.439 -1.344 1.00 92.31 124 CYS A N 1
ATOM 1051 C CA . CYS A 1 124 ? -10.267 -13.969 -2.070 1.00 92.31 124 CYS A CA 1
ATOM 1052 C C . CYS A 1 124 ? -9.837 -15.377 -1.654 1.00 92.31 124 CYS A C 1
ATOM 1054 O O . CYS A 1 124 ? -9.081 -15.995 -2.404 1.00 92.31 124 CYS A O 1
ATOM 1056 N N . CYS A 1 125 ? -10.220 -15.838 -0.459 1.00 92.56 125 CYS A N 1
ATOM 1057 C CA . CYS A 1 125 ? -9.991 -17.201 0.024 1.00 92.56 125 CYS A CA 1
ATOM 1058 C C . CYS A 1 125 ? -10.757 -17.481 1.326 1.00 92.56 125 CYS A C 1
ATOM 1060 O O . CYS A 1 125 ? -10.999 -16.564 2.113 1.00 92.56 125 CYS A O 1
ATOM 1062 N N . ASP A 1 126 ? -10.988 -18.766 1.611 1.00 93.88 126 ASP A N 1
ATOM 1063 C CA . ASP A 1 126 ? -11.693 -19.252 2.808 1.00 93.88 126 ASP A CA 1
ATOM 1064 C C . ASP A 1 126 ? -11.110 -18.714 4.120 1.00 93.88 126 ASP A C 1
ATOM 1066 O O . ASP A 1 126 ? -11.840 -18.399 5.057 1.00 93.88 126 ASP A O 1
ATOM 1070 N N . TYR A 1 127 ? -9.781 -18.575 4.200 1.00 93.38 127 TYR A N 1
ATOM 1071 C CA . TYR A 1 127 ? -9.138 -18.025 5.392 1.00 93.38 127 TYR A CA 1
ATOM 1072 C C . TYR A 1 127 ? -9.564 -16.573 5.640 1.00 93.38 127 TYR A C 1
ATOM 1074 O O . TYR A 1 127 ? -9.924 -16.227 6.762 1.00 93.38 127 TYR A O 1
ATOM 1082 N N . CYS A 1 128 ? -9.560 -15.726 4.611 1.00 92.94 128 CYS A N 1
ATOM 1083 C CA . CYS A 1 128 ? -10.010 -14.343 4.750 1.00 92.94 128 CYS A CA 1
ATOM 1084 C C . CYS A 1 128 ? -11.518 -14.256 5.019 1.00 92.94 128 CYS A C 1
ATOM 1086 O O . CYS A 1 128 ? -11.939 -13.432 5.827 1.00 92.94 128 CYS A O 1
ATOM 1088 N N . ASP A 1 129 ? -12.311 -15.140 4.414 1.00 94.69 129 ASP A N 1
ATOM 1089 C CA . ASP A 1 129 ? -13.762 -15.194 4.619 1.00 94.69 129 ASP A CA 1
ATOM 1090 C C . ASP A 1 129 ? -14.126 -15.602 6.042 1.00 94.69 129 ASP A C 1
ATOM 1092 O O . ASP A 1 129 ? -15.021 -15.010 6.642 1.00 94.69 129 ASP A O 1
ATOM 1096 N N . SER A 1 130 ? -13.363 -16.527 6.630 1.00 95.19 130 SER A N 1
ATOM 1097 C CA . SER A 1 130 ? -13.524 -16.926 8.032 1.00 95.19 130 SER A CA 1
ATOM 1098 C C . SER A 1 130 ? -13.276 -15.789 9.029 1.00 95.19 130 SER A C 1
ATOM 1100 O O . SER A 1 130 ? -13.722 -15.865 10.171 1.00 95.19 130 SER A O 1
ATOM 1102 N N . LEU A 1 131 ? -12.571 -14.735 8.606 1.00 96.12 131 LEU A N 1
ATOM 1103 C CA . LEU A 1 131 ? -12.281 -13.559 9.419 1.00 96.12 131 LEU A CA 1
ATOM 1104 C C . LEU A 1 131 ? -13.234 -12.390 9.145 1.00 96.12 131 LEU A C 1
ATOM 1106 O O . LEU A 1 131 ? -13.140 -11.379 9.833 1.00 96.12 131 LEU A O 1
ATOM 1110 N N . ASN A 1 132 ? -14.134 -12.481 8.164 1.00 97.44 132 ASN A N 1
ATOM 1111 C CA . ASN A 1 132 ? -14.978 -11.355 7.769 1.00 97.44 132 ASN A CA 1
ATOM 1112 C C . ASN A 1 132 ? -15.846 -10.841 8.935 1.00 97.44 132 ASN A C 1
ATOM 1114 O O . ASN A 1 132 ? -16.554 -11.612 9.579 1.00 97.44 132 ASN A O 1
ATOM 1118 N N . GLY A 1 133 ? -15.797 -9.534 9.199 1.00 97.44 133 GLY A N 1
ATOM 1119 C CA . GLY A 1 133 ? -16.499 -8.878 10.307 1.00 97.44 133 GLY A CA 1
ATOM 1120 C C . GLY A 1 133 ? -15.861 -9.085 11.688 1.00 97.44 133 GLY A C 1
ATOM 1121 O O . GLY A 1 133 ? -16.314 -8.493 12.672 1.00 97.44 133 GLY A O 1
ATOM 1122 N N . VAL A 1 134 ? -14.802 -9.898 11.798 1.00 97.62 134 VAL A N 1
ATOM 1123 C CA . VAL A 1 134 ? -14.084 -10.090 13.064 1.00 97.62 134 VAL A CA 1
ATOM 1124 C C . VAL A 1 134 ? -13.301 -8.825 13.396 1.00 97.62 134 VAL A C 1
ATOM 1126 O O . VAL A 1 134 ? -12.625 -8.245 12.543 1.00 97.62 134 VAL A O 1
ATOM 1129 N N . LYS A 1 135 ? -13.395 -8.408 14.660 1.00 97.50 135 LYS A N 1
ATOM 1130 C CA . LYS A 1 135 ? -12.749 -7.208 15.192 1.00 97.50 135 LYS A CA 1
ATOM 1131 C C . LYS A 1 135 ? -11.560 -7.593 16.057 1.00 97.50 135 LYS A C 1
ATOM 1133 O O . LYS A 1 135 ? -11.694 -8.418 16.956 1.00 97.50 135 LYS A O 1
ATOM 1138 N N . PHE A 1 136 ? -10.426 -6.957 15.805 1.00 96.75 136 PHE A N 1
ATOM 1139 C CA . PHE A 1 136 ? -9.180 -7.156 16.535 1.00 96.75 136 PHE A CA 1
ATOM 1140 C C . PHE A 1 136 ? -8.668 -5.839 17.105 1.00 96.75 136 PHE A C 1
ATOM 1142 O O . PHE A 1 136 ? -8.924 -4.766 16.550 1.00 96.75 136 PHE A O 1
ATOM 1149 N N . GLU A 1 137 ? -7.891 -5.935 18.180 1.00 95.62 137 GLU A N 1
ATOM 1150 C CA . GLU A 1 137 ? -7.104 -4.808 18.668 1.00 95.62 137 GLU A CA 1
ATOM 1151 C C . GLU A 1 137 ? -6.079 -4.383 17.611 1.00 95.62 137 GLU A C 1
ATOM 1153 O O . GLU A 1 137 ? -5.458 -5.222 16.950 1.00 95.62 137 GLU A O 1
ATOM 1158 N N . ILE A 1 138 ? -5.860 -3.074 17.470 1.00 94.38 138 ILE A N 1
ATOM 1159 C CA . ILE A 1 138 ? -4.916 -2.520 16.484 1.00 94.38 138 ILE A CA 1
ATOM 1160 C C . ILE A 1 138 ? -3.515 -3.130 16.642 1.00 94.38 138 ILE A C 1
ATOM 1162 O O . ILE A 1 138 ? -2.901 -3.547 15.657 1.00 94.38 138 ILE A O 1
ATOM 1166 N N . ASN A 1 139 ? -3.023 -3.236 17.880 1.00 93.06 139 ASN A N 1
ATOM 1167 C CA . ASN A 1 139 ? -1.693 -3.780 18.165 1.00 93.06 139 ASN A CA 1
ATOM 1168 C C . ASN A 1 139 ? -1.573 -5.259 17.770 1.00 93.06 139 ASN A C 1
ATOM 1170 O O . ASN A 1 139 ? -0.526 -5.679 17.269 1.00 93.06 139 ASN A O 1
ATOM 1174 N N . ASP A 1 140 ? -2.648 -6.034 17.927 1.00 95.62 140 ASP A N 1
ATOM 1175 C CA . ASP A 1 140 ? -2.677 -7.432 17.502 1.00 95.62 140 ASP A CA 1
ATOM 1176 C C . ASP A 1 140 ? -2.648 -7.545 15.981 1.00 95.62 140 ASP A C 1
ATOM 1178 O O . ASP A 1 140 ? -1.964 -8.414 15.444 1.00 95.62 140 ASP A O 1
ATOM 1182 N N . VAL A 1 141 ? -3.338 -6.654 15.265 1.00 95.12 141 VAL A N 1
ATOM 1183 C CA . VAL A 1 141 ? -3.293 -6.631 13.799 1.00 95.12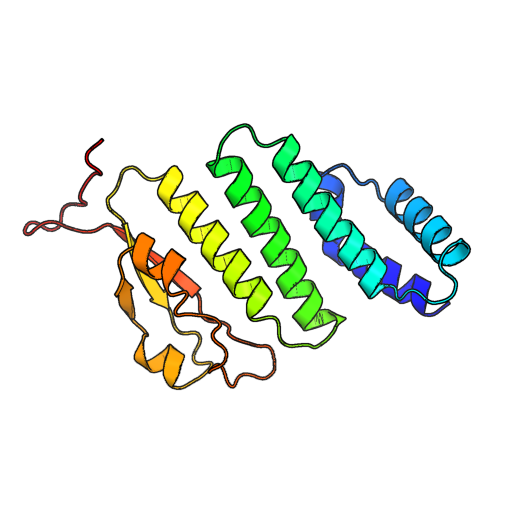 141 VAL A CA 1
ATOM 1184 C C . VAL A 1 141 ? -1.902 -6.278 13.281 1.00 95.12 141 VAL A C 1
ATOM 1186 O O . VAL A 1 141 ? -1.411 -6.947 12.371 1.00 95.12 141 VAL A O 1
ATOM 1189 N N . ILE A 1 142 ? -1.247 -5.272 13.867 1.00 92.44 142 ILE A N 1
ATOM 1190 C CA . ILE A 1 142 ? 0.115 -4.863 13.485 1.00 92.44 142 ILE A CA 1
ATOM 1191 C C . ILE A 1 142 ? 1.106 -6.016 13.688 1.00 92.44 142 ILE A C 1
ATOM 1193 O O . ILE A 1 142 ? 1.965 -6.248 12.834 1.00 92.44 142 ILE A O 1
ATOM 1197 N N . LYS A 1 143 ? 0.969 -6.753 14.796 1.00 93.12 143 LYS A N 1
ATOM 1198 C CA . LYS A 1 143 ? 1.845 -7.875 15.148 1.00 93.12 143 LYS A CA 1
ATOM 1199 C C . LYS A 1 143 ? 1.578 -9.128 14.313 1.00 93.12 143 LYS A C 1
ATOM 1201 O O . LYS A 1 143 ? 2.520 -9.738 13.819 1.00 93.12 143 LYS A O 1
ATOM 1206 N N . ASN A 1 144 ? 0.314 -9.530 14.187 1.00 93.31 144 ASN A N 1
ATOM 1207 C CA . ASN A 1 144 ? -0.057 -10.833 13.629 1.00 93.31 144 ASN A CA 1
ATOM 1208 C C . ASN A 1 144 ? -0.340 -10.791 12.124 1.00 93.31 144 ASN A C 1
ATOM 1210 O O . ASN A 1 144 ? -0.306 -11.838 11.483 1.00 93.31 144 ASN A O 1
ATOM 1214 N N . GLN A 1 145 ? -0.616 -9.609 11.561 1.00 92.56 145 GLN A N 1
ATOM 1215 C CA . GLN A 1 145 ? -0.805 -9.392 10.122 1.00 92.56 145 GLN A CA 1
ATOM 1216 C C . GLN A 1 145 ? -1.784 -10.396 9.486 1.00 92.56 145 GLN A 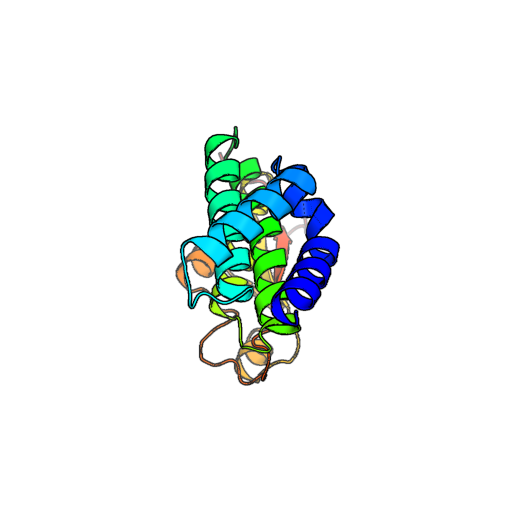C 1
ATOM 1218 O O . GLN A 1 145 ? -1.448 -11.109 8.541 1.00 92.56 145 GLN A O 1
ATOM 1223 N N . TYR A 1 146 ? -3.012 -10.454 10.013 1.00 92.25 146 TYR A N 1
ATOM 1224 C CA . TYR A 1 146 ? -4.014 -11.456 9.624 1.00 92.25 146 TYR A CA 1
ATOM 1225 C C . TYR A 1 146 ? -4.335 -11.471 8.120 1.00 92.25 146 TYR A C 1
ATOM 1227 O O . TYR A 1 146 ? -4.586 -12.526 7.549 1.00 92.25 146 TYR A O 1
ATOM 1235 N N . LEU A 1 147 ? -4.330 -10.317 7.452 1.00 93.50 147 LEU A N 1
ATOM 1236 C CA . LEU A 1 147 ? -4.607 -10.208 6.018 1.00 93.50 147 LEU A CA 1
ATOM 1237 C C . LEU A 1 147 ? -3.347 -10.270 5.153 1.00 93.50 147 LEU A C 1
ATOM 1239 O O . LEU A 1 147 ? -2.224 -10.078 5.616 1.00 93.50 147 LEU A O 1
ATOM 1243 N N . ALA A 1 148 ? -3.561 -10.539 3.860 1.00 88.69 148 ALA A N 1
ATOM 1244 C CA . ALA A 1 148 ? -2.491 -10.710 2.880 1.00 88.69 148 ALA A CA 1
ATOM 1245 C C . ALA A 1 148 ? -1.452 -11.769 3.293 1.00 88.69 148 ALA A C 1
ATOM 1247 O O . ALA A 1 148 ? -0.272 -11.672 2.978 1.00 88.69 148 ALA A O 1
ATOM 1248 N N . SER A 1 149 ? -1.918 -12.820 3.966 1.00 79.62 149 SER A N 1
ATOM 1249 C CA . SER A 1 149 ? -1.083 -13.939 4.383 1.00 79.62 149 SER A CA 1
ATOM 1250 C C . SER A 1 149 ? -0.657 -14.822 3.202 1.00 79.62 149 SER A C 1
ATOM 1252 O O . SER A 1 149 ? -1.187 -14.747 2.085 1.00 79.62 149 SER A O 1
ATOM 1254 N N . THR A 1 150 ? 0.274 -15.736 3.470 1.00 80.56 150 THR A N 1
ATOM 1255 C CA . THR A 1 150 ? 0.675 -16.804 2.540 1.00 80.56 150 THR A CA 1
ATOM 1256 C C . THR A 1 150 ? -0.458 -17.786 2.219 1.00 80.56 150 THR A C 1
ATOM 1258 O O . THR A 1 150 ? -0.355 -18.529 1.249 1.00 80.56 150 THR A O 1
ATOM 1261 N N . LYS A 1 151 ? -1.562 -17.766 2.983 1.00 82.25 151 LYS A N 1
ATOM 1262 C CA . LYS A 1 151 ? -2.754 -18.605 2.765 1.00 82.25 151 LYS A CA 1
ATOM 1263 C C . LYS A 1 151 ? -3.698 -18.061 1.687 1.00 82.25 151 LYS A C 1
ATOM 1265 O O . LYS A 1 151 ? -4.695 -18.703 1.371 1.00 82.25 151 LYS A O 1
ATOM 1270 N N . CYS A 1 152 ? -3.444 -16.869 1.145 1.00 87.44 152 CYS A N 1
ATOM 1271 C CA . CYS A 1 152 ? -4.288 -16.304 0.096 1.00 87.44 152 CYS A CA 1
ATOM 1272 C C . CYS A 1 152 ? -4.115 -17.054 -1.235 1.00 87.44 152 CYS A C 1
ATOM 1274 O O . CYS A 1 152 ? -3.015 -17.121 -1.793 1.00 87.44 152 CYS A O 1
ATOM 1276 N N . THR A 1 153 ? -5.221 -17.567 -1.772 1.00 88.81 153 THR A N 1
ATOM 1277 C CA . THR A 1 153 ? -5.239 -18.366 -3.003 1.00 88.81 153 THR A CA 1
ATOM 1278 C C . THR A 1 153 ? -5.395 -17.521 -4.270 1.00 88.81 153 THR A C 1
ATOM 1280 O O . THR A 1 153 ? -4.939 -17.952 -5.327 1.00 88.81 153 THR A O 1
ATOM 1283 N N . ASN A 1 154 ? -5.923 -16.293 -4.180 1.00 89.00 154 ASN A N 1
ATOM 1284 C CA . ASN A 1 154 ? -6.118 -15.410 -5.336 1.00 89.00 154 ASN A CA 1
ATOM 1285 C C . ASN A 1 154 ? -4.824 -15.162 -6.136 1.00 89.00 154 ASN A C 1
ATOM 1287 O O . ASN A 1 154 ? -3.771 -14.837 -5.577 1.00 89.00 154 ASN A O 1
ATOM 1291 N N . GLU A 1 155 ? -4.920 -15.252 -7.463 1.00 86.69 155 GLU A N 1
ATOM 1292 C CA . GLU A 1 155 ? -3.805 -15.146 -8.411 1.00 86.69 155 GLU A CA 1
ATOM 1293 C C . GLU A 1 155 ? -3.077 -13.804 -8.353 1.00 86.69 155 GLU A C 1
ATOM 1295 O O . GLU A 1 155 ? -1.860 -13.762 -8.489 1.00 86.69 155 GLU A O 1
ATOM 1300 N N . LYS A 1 156 ? -3.798 -12.708 -8.095 1.00 85.12 156 LYS A N 1
ATOM 1301 C CA . LYS A 1 156 ? -3.210 -11.359 -7.965 1.00 85.12 156 LYS A CA 1
ATOM 1302 C C . LYS A 1 156 ? -2.851 -10.998 -6.519 1.00 85.12 156 LYS A C 1
ATOM 1304 O O . LYS A 1 156 ? -2.382 -9.890 -6.244 1.00 85.12 156 LYS A O 1
ATOM 1309 N N . GLY A 1 157 ? -3.054 -11.929 -5.591 1.00 89.44 157 GLY A N 1
ATOM 1310 C CA . GLY A 1 157 ? -2.896 -11.722 -4.158 1.00 89.44 157 GLY A CA 1
ATOM 1311 C C . GLY A 1 157 ? -4.174 -11.238 -3.471 1.00 89.44 157 GLY A C 1
ATOM 1312 O O . GLY A 1 157 ? -5.208 -11.022 -4.096 1.00 89.44 157 GLY A O 1
ATOM 1313 N N . CYS A 1 158 ? -4.107 -11.078 -2.153 1.00 94.06 158 CYS A N 1
ATOM 1314 C CA . CYS A 1 158 ? -5.251 -10.729 -1.311 1.00 94.06 158 CYS A CA 1
ATOM 1315 C C . CYS A 1 158 ? -5.858 -9.372 -1.706 1.00 94.06 158 CYS A C 1
ATOM 1317 O O . CYS A 1 158 ? -5.141 -8.449 -2.077 1.00 94.06 158 CYS A O 1
ATOM 1319 N N . ASN A 1 159 ? -7.176 -9.234 -1.647 1.00 93.62 159 ASN A N 1
ATOM 1320 C CA . ASN A 1 159 ? -7.893 -7.975 -1.897 1.00 93.62 159 ASN A CA 1
ATOM 1321 C C . ASN A 1 159 ? -8.677 -7.495 -0.663 1.00 93.62 159 ASN A C 1
ATOM 1323 O O . ASN A 1 159 ? -9.456 -6.555 -0.774 1.00 93.62 159 ASN A O 1
ATOM 1327 N N . CYS A 1 160 ? -8.483 -8.149 0.483 1.00 95.81 160 CYS A N 1
ATOM 1328 C CA . CYS A 1 160 ? -9.136 -7.798 1.737 1.00 95.81 160 CYS A CA 1
ATOM 1329 C C . CYS A 1 160 ? -8.511 -6.537 2.338 1.00 95.81 160 CYS A C 1
ATOM 1331 O O . CYS A 1 160 ? -7.340 -6.229 2.087 1.00 95.81 160 CYS A O 1
ATOM 1333 N N . CYS A 1 161 ? -9.275 -5.844 3.173 1.00 96.75 161 CYS A N 1
ATOM 1334 C CA . CYS A 1 161 ? -8.816 -4.660 3.888 1.00 96.75 161 CYS A CA 1
ATOM 1335 C C . CYS A 1 161 ? -9.304 -4.658 5.338 1.00 96.75 161 CYS A C 1
ATOM 1337 O O . CYS A 1 161 ? -10.054 -5.537 5.763 1.00 96.75 161 CYS A O 1
ATOM 1339 N N . TYR A 1 162 ? -8.846 -3.671 6.102 1.00 97.75 162 TYR A N 1
ATOM 1340 C CA . TYR A 1 162 ? -9.365 -3.405 7.436 1.00 97.75 162 TYR A CA 1
ATOM 1341 C C . TYR A 1 162 ? -10.260 -2.169 7.398 1.00 97.75 162 TYR A C 1
ATOM 1343 O O . TYR A 1 162 ? -9.879 -1.149 6.825 1.00 97.75 162 TYR A O 1
ATOM 1351 N N . GLY A 1 163 ? -11.422 -2.255 8.034 1.00 96.56 163 GLY A N 1
ATOM 1352 C CA . GLY A 1 163 ? -12.180 -1.098 8.491 1.00 96.56 163 GLY A CA 1
ATOM 1353 C C . GLY A 1 163 ? -11.747 -0.726 9.907 1.00 96.56 163 GLY A C 1
ATOM 1354 O O . GLY A 1 163 ? -11.396 -1.598 10.700 1.00 96.56 163 GLY A O 1
ATOM 1355 N N . LEU A 1 164 ? -11.765 0.562 10.241 1.00 95.44 164 LEU A N 1
ATOM 1356 C CA . LEU A 1 164 ? -11.533 1.020 11.609 1.00 95.44 164 LEU A CA 1
ATOM 1357 C C . LEU A 1 164 ? -12.855 1.420 12.235 1.00 95.44 164 LEU A C 1
ATOM 1359 O O . LEU A 1 164 ? -13.540 2.317 11.742 1.00 95.44 164 LEU A O 1
ATOM 1363 N N . VAL A 1 165 ? -13.208 0.738 13.317 1.00 95.56 165 VAL A N 1
ATOM 1364 C CA . VAL A 1 165 ? -14.487 0.918 13.993 1.00 95.56 165 VAL A CA 1
ATOM 1365 C C . VAL A 1 165 ? -14.259 1.408 15.416 1.00 95.56 165 VAL A C 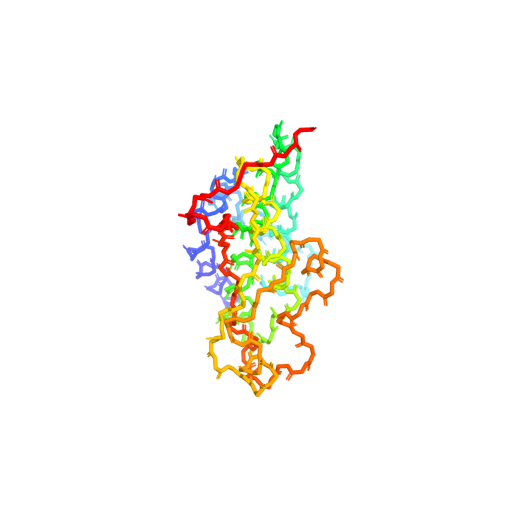1
ATOM 1367 O O . VAL A 1 165 ? -13.457 0.809 16.135 1.00 95.56 165 VAL A O 1
ATOM 1370 N N . PRO A 1 166 ? -14.935 2.489 15.842 1.00 95.12 166 PRO A N 1
ATOM 1371 C CA . PRO A 1 166 ? -14.828 2.945 17.213 1.00 95.12 166 PRO A CA 1
ATOM 1372 C C . PRO A 1 166 ? -15.487 1.940 18.151 1.00 95.12 166 PRO A C 1
ATOM 1374 O O . PRO A 1 166 ? -16.597 1.460 17.887 1.00 95.12 166 PRO A O 1
ATOM 1377 N N . GLU A 1 167 ? -14.815 1.649 19.258 1.00 94.44 167 GLU A N 1
ATOM 1378 C CA . GLU A 1 167 ? -15.432 0.935 20.363 1.00 94.44 167 GLU A CA 1
ATOM 1379 C C . GLU A 1 167 ? -16.558 1.769 20.961 1.00 94.44 167 GLU A C 1
ATOM 1381 O O . GLU A 1 167 ? -16.503 3.003 20.992 1.00 94.44 167 GLU A O 1
ATOM 1386 N N . ARG A 1 168 ? -17.600 1.079 21.423 1.00 94.12 168 ARG A N 1
ATOM 1387 C CA . ARG A 1 168 ? -18.766 1.702 22.037 1.00 94.12 168 ARG A CA 1
ATOM 1388 C C . ARG A 1 168 ? -18.981 1.150 23.433 1.00 94.12 168 ARG A C 1
ATOM 1390 O O . ARG A 1 168 ? -18.812 -0.046 23.654 1.00 94.12 168 ARG A O 1
ATOM 1397 N N . ASP A 1 169 ? -19.358 2.021 24.356 1.00 93.88 169 ASP A N 1
ATOM 1398 C CA . ASP A 1 169 ? -19.753 1.618 25.700 1.00 93.88 169 ASP A CA 1
ATOM 1399 C C . ASP A 1 169 ? -21.132 0.931 25.712 1.00 93.88 169 ASP A C 1
ATOM 1401 O O . ASP A 1 169 ? -21.809 0.795 24.689 1.00 93.88 169 ASP A O 1
ATOM 1405 N N . SER A 1 170 ? -21.575 0.509 26.899 1.00 95.44 170 SER A N 1
ATOM 1406 C CA . SER A 1 170 ? -22.885 -0.135 27.093 1.00 95.44 170 SER A CA 1
ATOM 1407 C C . SER A 1 170 ? -24.092 0.727 26.691 1.00 95.44 170 SER A C 1
ATOM 1409 O O . SER A 1 170 ? -25.183 0.193 26.509 1.00 95.44 170 SER A O 1
ATOM 1411 N N . GLN A 1 171 ? -23.913 2.043 26.555 1.00 95.44 171 GLN A N 1
ATOM 1412 C CA . GLN A 1 171 ? -24.947 2.992 26.142 1.00 95.44 171 GLN A CA 1
ATOM 1413 C C . GLN A 1 171 ? -24.850 3.331 24.643 1.00 95.44 171 GLN A C 1
ATOM 1415 O O . GLN A 1 171 ? -25.689 4.057 24.114 1.00 95.44 171 GLN A O 1
ATOM 1420 N N . GLY A 1 172 ? -23.856 2.778 23.939 1.00 93.75 172 GLY A N 1
ATOM 1421 C CA . GLY A 1 172 ? -23.634 2.975 22.513 1.00 93.75 172 GLY A CA 1
ATOM 1422 C C . GLY A 1 172 ? -22.767 4.188 22.169 1.00 93.75 172 GLY A C 1
ATOM 1423 O O . GLY A 1 172 ? -22.610 4.487 20.980 1.00 93.75 172 GLY A O 1
ATOM 1424 N N . PHE A 1 173 ? -22.180 4.882 23.147 1.00 94.50 173 PHE A N 1
ATOM 1425 C CA . PHE A 1 173 ? -21.304 6.028 22.892 1.00 94.50 173 PHE A CA 1
ATOM 1426 C C . PHE A 1 173 ? -19.891 5.584 22.540 1.00 94.50 173 PHE A C 1
ATOM 1428 O O . PHE A 1 173 ? -19.384 4.612 23.089 1.00 94.50 173 PHE A O 1
ATOM 1435 N N . ALA A 1 174 ? -19.246 6.307 21.621 1.00 95.19 174 ALA A N 1
ATOM 1436 C CA . ALA A 1 174 ? -17.871 6.017 21.236 1.00 95.19 174 ALA A CA 1
ATOM 1437 C C . ALA A 1 174 ? -16.904 6.296 22.396 1.00 95.19 174 ALA A C 1
ATOM 1439 O O . ALA A 1 174 ? -16.967 7.355 23.023 1.00 95.19 174 ALA A O 1
ATOM 1440 N N . ILE A 1 175 ? -15.992 5.362 22.648 1.00 93.88 175 ILE A N 1
ATOM 1441 C CA . ILE A 1 175 ? -14.996 5.473 23.715 1.00 93.88 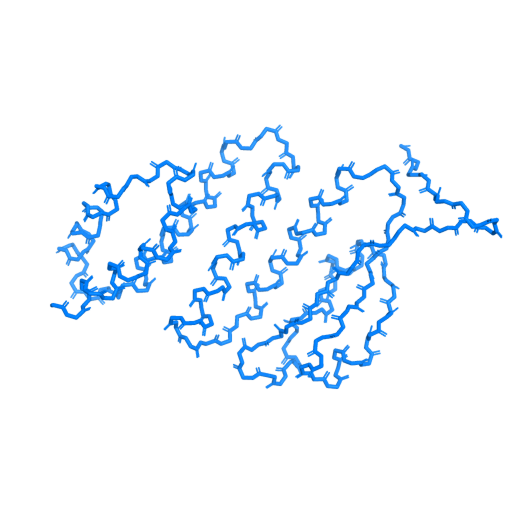175 ILE A CA 1
ATOM 1442 C C . ILE A 1 175 ? -13.830 6.345 23.234 1.00 93.88 175 ILE A C 1
ATOM 1444 O O . ILE A 1 175 ? -13.375 6.224 22.099 1.00 93.88 175 ILE A O 1
ATOM 1448 N N . VAL A 1 176 ? -13.341 7.238 24.098 1.00 93.00 176 VAL A N 1
ATOM 1449 C CA . VAL A 1 176 ? -12.169 8.094 23.845 1.00 93.00 176 VAL A CA 1
ATOM 1450 C C . VAL A 1 176 ? -10.938 7.469 24.502 1.00 93.00 176 VAL A C 1
ATOM 1452 O O . VAL A 1 176 ? -11.006 7.026 25.650 1.00 93.00 176 VAL A O 1
ATOM 1455 N N . LYS A 1 177 ? -9.801 7.471 23.800 1.00 87.00 177 LYS A N 1
ATOM 1456 C CA . LYS A 1 177 ? -8.513 6.989 24.307 1.00 87.00 177 LYS A CA 1
ATOM 1457 C C . LYS A 1 177 ? -8.137 7.699 25.603 1.00 87.00 177 LYS A C 1
ATOM 1459 O O . LYS A 1 177 ? -8.197 8.928 25.700 1.00 87.00 177 LYS A O 1
ATOM 1464 N N . ARG A 1 178 ? -7.683 6.923 26.585 1.00 74.94 178 ARG A N 1
ATOM 1465 C CA . ARG A 1 178 ? -7.031 7.463 27.781 1.00 74.94 178 ARG A CA 1
ATOM 1466 C C . ARG A 1 178 ? -5.603 7.859 27.390 1.00 74.94 178 ARG A C 1
ATOM 1468 O O . ARG A 1 178 ? -4.903 7.045 26.796 1.00 74.94 178 ARG A O 1
ATOM 1475 N N . LYS A 1 179 ? -5.234 9.120 27.631 1.00 58.72 179 LYS A N 1
ATOM 1476 C CA . LYS A 1 179 ? -3.864 9.615 27.423 1.00 58.72 179 LYS A CA 1
ATOM 1477 C C . LYS A 1 179 ? -2.891 8.960 28.391 1.00 58.72 179 LYS A C 1
ATOM 1479 O O . LYS A 1 179 ? -3.307 8.740 29.550 1.00 58.72 179 LYS A O 1
#

Solvent-accessible surface area (backbone atoms only — not comparable to full-atom values): 9827 Å² total; per-residue (Å²): 112,68,61,57,56,52,41,54,54,50,48,65,73,45,40,69,63,41,43,75,77,66,46,46,74,66,56,52,50,52,52,49,55,53,45,55,72,74,40,87,80,69,51,61,64,58,54,53,51,52,51,54,53,49,48,54,55,53,40,57,76,66,38,89,44,70,42,54,32,21,46,47,46,23,58,50,29,50,51,51,35,50,41,36,40,71,74,69,66,31,59,34,26,71,40,45,41,53,20,53,46,20,48,52,52,20,52,57,67,73,46,60,50,33,57,29,36,26,33,43,49,57,74,44,32,71,72,50,47,76,39,47,71,43,70,39,55,52,70,56,44,70,71,65,44,80,60,43,42,94,80,48,68,34,79,60,29,52,69,54,50,72,45,80,41,69,40,57,48,98,86,65,49,72,38,65,56,82,130